Protein AF-0000000087713027 (afdb_homodimer)

Secondary structure (DSSP, 8-state):
--HHHHHHHHHHHHHHHHHHHHHHTT-HHHHHHHHHHHHHHHHHHHHHHTT-------HHHHHHHHHHHH----HHHHHHHHHHTTHHHHTT-HHHHTS-HHHH--HHHHHHHHHHHHHHHHHHHHH--/--HHHHHHHHHHHHHHHHHHHHHHTT-HHHHHHHHHHHHHHHHHHHHHHTT-------HHHHHHHIIIII----HHHHHHHHHHTTHHHHTT-HHHHTS-HHHH--HHHHHHHHHHHHHHHHHHHHH--

Radius of gyration: 18.29 Å; Cα contacts (8 Å, |Δi|>4): 430; chains: 2; bounding box: 34×55×43 Å

Structure (mmCIF, N/CA/C/O backbone):
data_AF-0000000087713027-model_v1
#
loop_
_entity.id
_entity.type
_entity.pdbx_description
1 polymer 'DNA-binding protein'
#
loop_
_atom_site.group_PDB
_atom_site.id
_atom_site.type_symbol
_atom_site.label_atom_id
_atom_site.label_alt_id
_atom_site.label_comp_id
_atom_site.label_asym_id
_atom_site.label_entity_id
_atom_site.label_seq_id
_atom_site.pdbx_PDB_ins_code
_atom_site.Cartn_x
_atom_site.Cartn_y
_atom_site.Cartn_z
_atom_site.occupancy
_atom_site.B_iso_or_equiv
_atom_site.auth_seq_id
_atom_site.auth_comp_id
_atom_site.auth_asym_id
_atom_site.auth_atom_id
_atom_site.pdbx_PDB_model_num
ATOM 1 N N . MET A 1 1 ? -1.035 -18.078 -21.359 1 84.44 1 MET A N 1
ATOM 2 C CA . MET A 1 1 ? -1.502 -17.156 -20.328 1 84.44 1 MET A CA 1
ATOM 3 C C . MET A 1 1 ? -2.287 -16 -20.953 1 84.44 1 MET A C 1
ATOM 5 O O . MET A 1 1 ? -1.905 -15.484 -22.016 1 84.44 1 MET A O 1
ATOM 9 N N . ARG A 1 2 ? -3.488 -15.797 -20.422 1 91.75 2 ARG A N 1
ATOM 10 C CA . ARG A 1 2 ? -4.242 -14.609 -20.828 1 91.75 2 ARG A CA 1
ATOM 11 C C . ARG A 1 2 ? -3.422 -13.344 -20.609 1 91.75 2 ARG A C 1
ATOM 13 O O . ARG A 1 2 ? -2.682 -13.227 -19.641 1 91.75 2 ARG A O 1
ATOM 20 N N . GLU A 1 3 ? -3.557 -12.406 -21.516 1 94 3 GLU A N 1
ATOM 21 C CA . GLU A 1 3 ? -2.791 -11.164 -21.453 1 94 3 GLU A CA 1
ATOM 22 C C . GLU A 1 3 ? -2.992 -10.453 -20.125 1 94 3 GLU A C 1
ATOM 24 O O . GLU A 1 3 ? -2.033 -9.969 -19.516 1 94 3 GLU A O 1
ATOM 29 N N . GLU A 1 4 ? -4.223 -10.391 -19.688 1 95.56 4 GLU A N 1
ATOM 30 C CA . GLU A 1 4 ? -4.527 -9.727 -18.422 1 95.56 4 GLU A CA 1
ATOM 31 C C . GLU A 1 4 ? -3.873 -10.445 -17.25 1 95.56 4 GLU A C 1
ATOM 33 O O . GLU A 1 4 ? -3.344 -9.805 -16.344 1 95.56 4 GLU A O 1
ATOM 38 N N . ALA A 1 5 ? -3.9 -11.742 -17.219 1 97.06 5 ALA A N 1
ATOM 39 C CA . ALA A 1 5 ? -3.246 -12.523 -16.172 1 97.06 5 ALA A CA 1
ATOM 40 C C . ALA A 1 5 ? -1.741 -12.266 -16.156 1 97.06 5 ALA A C 1
ATOM 42 O O . ALA A 1 5 ? -1.132 -12.18 -15.078 1 97.06 5 ALA A O 1
ATOM 43 N N . GLU A 1 6 ? -1.193 -12.172 -17.344 1 96.75 6 GLU A N 1
ATOM 44 C CA . GLU A 1 6 ? 0.237 -11.906 -17.469 1 96.75 6 GLU A CA 1
ATOM 45 C C . GLU A 1 6 ? 0.604 -10.562 -16.844 1 96.75 6 GLU A C 1
ATOM 47 O O . GLU A 1 6 ? 1.634 -10.438 -16.188 1 96.75 6 GLU A O 1
ATOM 52 N N . LYS A 1 7 ? -0.181 -9.547 -17.094 1 96.94 7 LYS A N 1
ATOM 53 C CA . LYS A 1 7 ? 0.063 -8.227 -16.531 1 96.94 7 LYS A CA 1
ATOM 54 C C . LYS A 1 7 ? 0.071 -8.281 -15 1 96.94 7 LYS A C 1
ATOM 56 O O . LYS A 1 7 ? 0.956 -7.715 -14.359 1 96.94 7 LYS A O 1
ATOM 61 N N . TRP A 1 8 ? -0.876 -8.984 -14.477 1 98.06 8 TRP A N 1
ATOM 62 C CA . TRP A 1 8 ? -0.971 -9.109 -13.023 1 98.06 8 TRP A CA 1
ATOM 63 C C . TRP A 1 8 ? 0.217 -9.883 -12.461 1 98.06 8 TRP A C 1
ATOM 65 O O . TRP A 1 8 ? 0.766 -9.516 -11.422 1 98.06 8 TRP A O 1
ATOM 75 N N . PHE A 1 9 ? 0.608 -10.93 -13.133 1 98.31 9 PHE A N 1
ATOM 76 C CA . PHE A 1 9 ? 1.72 -11.742 -12.656 1 98.31 9 PHE A CA 1
ATOM 77 C C . PHE A 1 9 ? 3.031 -10.969 -12.742 1 98.31 9 PHE A C 1
ATOM 79 O O . PHE A 1 9 ? 3.869 -11.055 -11.844 1 98.31 9 PHE A O 1
ATOM 86 N N . ARG A 1 10 ? 3.195 -10.25 -13.789 1 97.88 10 ARG A N 1
ATOM 87 C CA . ARG A 1 10 ? 4.379 -9.406 -13.93 1 97.88 10 ARG A CA 1
ATOM 88 C C . ARG A 1 10 ? 4.453 -8.375 -12.805 1 97.88 10 ARG A C 1
ATOM 90 O O . ARG A 1 10 ? 5.531 -8.125 -12.258 1 97.88 10 ARG A O 1
ATOM 97 N N . GLN A 1 11 ? 3.361 -7.777 -12.492 1 98.44 11 GLN A N 1
ATOM 98 C CA . GLN A 1 11 ? 3.334 -6.82 -11.391 1 98.44 11 GLN A CA 1
ATOM 99 C C . GLN A 1 11 ? 3.654 -7.504 -10.062 1 98.44 11 GLN A C 1
ATOM 101 O O . GLN A 1 11 ? 4.309 -6.918 -9.203 1 98.44 11 GLN A O 1
ATOM 106 N N . ALA A 1 12 ? 3.141 -8.742 -9.875 1 98.69 12 ALA A N 1
ATOM 107 C CA . ALA A 1 12 ? 3.459 -9.508 -8.672 1 98.69 12 ALA A CA 1
ATOM 108 C C . ALA A 1 12 ? 4.969 -9.672 -8.516 1 98.69 12 ALA A C 1
ATOM 110 O O . ALA A 1 12 ? 5.504 -9.508 -7.418 1 98.69 12 ALA A O 1
ATOM 111 N N . LEU A 1 13 ? 5.633 -9.945 -9.602 1 98.56 13 LEU A N 1
ATOM 112 C CA . LEU A 1 13 ? 7.078 -10.141 -9.578 1 98.56 13 LEU A CA 1
ATOM 113 C C . LEU A 1 13 ? 7.797 -8.836 -9.258 1 98.56 13 LEU A C 1
ATOM 115 O O . LEU A 1 13 ? 8.781 -8.828 -8.516 1 98.56 13 LEU A O 1
ATOM 119 N N . GLU A 1 14 ? 7.285 -7.781 -9.805 1 98.38 14 GLU A N 1
ATOM 120 C CA . GLU A 1 14 ? 7.867 -6.477 -9.5 1 98.38 14 GLU A CA 1
ATOM 121 C C . GLU A 1 14 ? 7.637 -6.098 -8.039 1 98.38 14 GLU A C 1
ATOM 123 O O . GLU A 1 14 ? 8.508 -5.504 -7.402 1 98.38 14 GLU A O 1
ATOM 128 N N . ASP A 1 15 ? 6.438 -6.402 -7.547 1 98.81 15 ASP A N 1
ATOM 129 C CA . ASP A 1 15 ? 6.16 -6.145 -6.137 1 98.81 15 ASP A CA 1
ATOM 130 C C . ASP A 1 15 ? 7.113 -6.93 -5.238 1 98.81 15 ASP A C 1
ATOM 132 O O . ASP A 1 15 ? 7.559 -6.426 -4.207 1 98.81 15 ASP A O 1
ATOM 136 N N . LEU A 1 16 ? 7.402 -8.141 -5.594 1 98.88 16 LEU A N 1
ATOM 137 C CA . LEU A 1 16 ? 8.344 -8.945 -4.832 1 98.88 16 LEU A CA 1
ATOM 138 C C . LEU A 1 16 ? 9.734 -8.32 -4.852 1 98.88 16 LEU A C 1
ATOM 140 O O . LEU A 1 16 ? 10.414 -8.273 -3.824 1 98.88 16 LEU A O 1
ATOM 144 N N . ALA A 1 17 ? 10.164 -7.867 -6 1 98.62 17 ALA A N 1
ATOM 145 C CA . ALA A 1 17 ? 11.453 -7.188 -6.113 1 98.62 17 ALA A CA 1
ATOM 146 C C . ALA A 1 17 ? 11.492 -5.938 -5.238 1 98.62 17 ALA A C 1
ATOM 148 O O . ALA A 1 17 ? 12.492 -5.664 -4.578 1 98.62 17 ALA A O 1
ATOM 149 N N . THR A 1 18 ? 10.422 -5.211 -5.266 1 98.62 18 THR A N 1
ATOM 150 C CA . THR A 1 18 ? 10.297 -4.02 -4.438 1 98.62 18 THR A CA 1
ATOM 151 C C . THR A 1 18 ? 10.391 -4.375 -2.955 1 98.62 18 THR A C 1
ATOM 153 O O . THR A 1 18 ? 11.055 -3.684 -2.184 1 98.62 18 THR A O 1
ATOM 156 N N . ALA A 1 19 ? 9.703 -5.441 -2.572 1 98.81 19 ALA A N 1
ATOM 157 C CA . ALA A 1 19 ? 9.766 -5.906 -1.188 1 98.81 19 ALA A CA 1
ATOM 158 C C . ALA A 1 19 ? 11.203 -6.191 -0.77 1 98.81 19 ALA A C 1
ATOM 160 O O . ALA A 1 19 ? 11.641 -5.777 0.308 1 98.81 19 ALA A O 1
ATOM 161 N N . LYS A 1 20 ? 11.914 -6.797 -1.587 1 98.56 20 LYS A N 1
ATOM 162 C CA . LYS A 1 20 ? 13.305 -7.137 -1.297 1 98.56 20 LYS A CA 1
ATOM 163 C C . LYS A 1 20 ? 14.164 -5.883 -1.183 1 98.56 20 LYS A C 1
ATOM 165 O O . LYS A 1 20 ? 14.953 -5.746 -0.247 1 98.56 20 LYS A O 1
ATOM 170 N N . ASP A 1 21 ? 13.984 -4.98 -2.076 1 98 21 ASP A N 1
ATOM 171 C CA . ASP A 1 21 ? 14.805 -3.773 -2.096 1 98 21 ASP A CA 1
ATOM 172 C C . ASP A 1 21 ? 14.484 -2.871 -0.907 1 98 21 ASP A C 1
ATOM 174 O O . ASP A 1 21 ? 15.359 -2.17 -0.399 1 98 21 ASP A O 1
ATOM 178 N N . THR A 1 22 ? 13.25 -2.873 -0.488 1 98.06 22 THR A N 1
ATOM 179 C CA . THR A 1 22 ? 12.867 -2.053 0.658 1 98.06 22 THR A CA 1
ATOM 180 C C . THR A 1 22 ? 13.508 -2.588 1.938 1 98.06 22 THR A C 1
ATOM 182 O O . THR A 1 22 ? 13.688 -1.845 2.906 1 98.06 22 THR A O 1
ATOM 185 N N . ILE A 1 23 ? 13.867 -3.855 2.01 1 98 23 ILE A N 1
ATOM 186 C CA . ILE A 1 23 ? 14.641 -4.387 3.127 1 98 23 ILE A CA 1
ATOM 187 C C . ILE A 1 23 ? 16.031 -3.754 3.139 1 98 23 ILE A C 1
ATOM 189 O O . ILE A 1 23 ? 16.531 -3.359 4.195 1 98 23 ILE A O 1
ATOM 193 N N . THR A 1 24 ? 16.594 -3.625 1.967 1 96.94 24 THR A N 1
ATOM 194 C CA . THR A 1 24 ? 17.938 -3.105 1.835 1 96.94 24 THR A CA 1
ATOM 195 C C . THR A 1 24 ? 18.016 -1.653 2.301 1 96.94 24 THR A C 1
ATOM 197 O O . THR A 1 24 ? 19.047 -1.215 2.824 1 96.94 24 THR A O 1
ATOM 200 N N . THR A 1 25 ? 16.906 -0.93 2.139 1 96.44 25 THR A N 1
ATOM 201 C CA . THR A 1 25 ? 16.891 0.475 2.531 1 96.44 25 THR A CA 1
ATOM 202 C C . THR A 1 25 ? 16.375 0.631 3.959 1 96.44 25 THR A C 1
ATOM 204 O O . THR A 1 25 ? 16.25 1.75 4.461 1 96.44 25 THR A O 1
ATOM 207 N N . GLY A 1 26 ? 16.016 -0.421 4.602 1 96.88 26 GLY A N 1
ATOM 208 C CA . GLY A 1 26 ? 15.695 -0.411 6.016 1 96.88 26 GLY A CA 1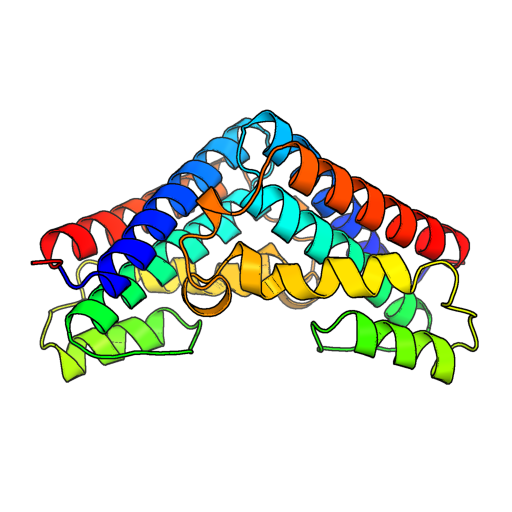
ATOM 209 C C . GLY A 1 26 ? 14.227 -0.151 6.289 1 96.88 26 GLY A C 1
ATOM 210 O O . GLY A 1 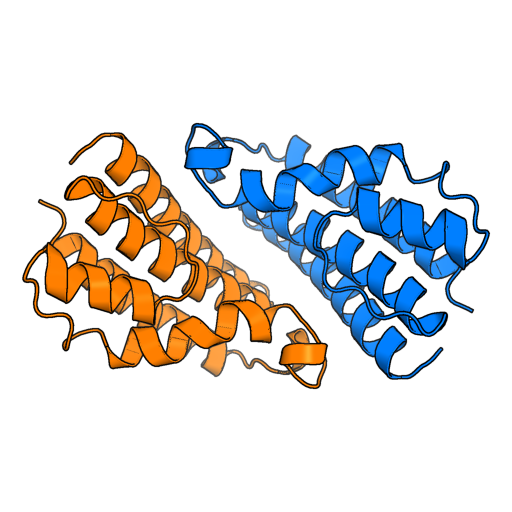26 ? 13.836 0.121 7.43 1 96.88 26 GLY A O 1
ATOM 211 N N . HIS A 1 27 ? 13.375 -0.16 5.254 1 98 27 HIS A N 1
ATOM 212 C CA . HIS A 1 27 ? 11.945 0.036 5.422 1 98 27 HIS A CA 1
ATOM 213 C C . HIS A 1 27 ? 11.211 -1.299 5.492 1 98 27 HIS A C 1
ATOM 215 O O . HIS A 1 27 ? 10.555 -1.703 4.527 1 98 27 HIS A O 1
ATOM 221 N N . TYR A 1 28 ? 11.195 -1.859 6.691 1 98.62 28 TYR A N 1
ATOM 222 C CA . TYR A 1 28 ? 10.75 -3.238 6.859 1 98.62 28 TYR A CA 1
ATOM 223 C C . TYR A 1 28 ? 9.227 -3.334 6.797 1 98.62 28 TYR A C 1
ATOM 225 O O . TYR A 1 28 ? 8.688 -4.32 6.297 1 98.62 28 TYR A O 1
ATOM 233 N N . TYR A 1 29 ? 8.531 -2.328 7.316 1 98.5 29 TYR A N 1
ATOM 234 C CA . TYR A 1 29 ? 7.078 -2.314 7.203 1 98.5 29 TYR A CA 1
ATOM 235 C C . TYR A 1 29 ? 6.645 -2.238 5.742 1 98.5 29 TYR A C 1
ATOM 237 O O . TYR A 1 29 ? 5.715 -2.934 5.328 1 98.5 29 TYR A O 1
ATOM 245 N N . ALA A 1 30 ? 7.359 -1.441 4.977 1 98.69 30 ALA A N 1
ATOM 246 C CA . ALA A 1 30 ? 7.059 -1.305 3.553 1 98.69 30 ALA A CA 1
ATOM 247 C C . ALA A 1 30 ? 7.316 -2.613 2.809 1 98.69 30 ALA A C 1
ATOM 249 O O . ALA A 1 30 ? 6.547 -2.994 1.926 1 98.69 30 ALA A O 1
ATOM 250 N N . SER A 1 31 ? 8.438 -3.268 3.178 1 98.75 31 SER A N 1
ATOM 251 C CA . SER A 1 31 ? 8.734 -4.574 2.594 1 98.75 31 SER A CA 1
ATOM 252 C C . SER A 1 31 ? 7.602 -5.562 2.848 1 98.75 31 SER A C 1
ATOM 254 O O . SER A 1 31 ? 7.219 -6.316 1.952 1 98.75 31 SER A O 1
ATOM 256 N N . SER A 1 32 ? 7.113 -5.531 4.016 1 98.75 32 SER A N 1
ATOM 257 C CA . SER A 1 32 ? 6.047 -6.445 4.414 1 98.75 32 SER A CA 1
ATOM 258 C C . SER A 1 32 ? 4.77 -6.18 3.627 1 98.75 32 SER A C 1
ATOM 260 O O . SER A 1 32 ? 4.078 -7.117 3.225 1 98.75 32 SER A O 1
ATOM 262 N N . PHE A 1 33 ? 4.438 -4.906 3.379 1 98.69 33 PHE A N 1
ATOM 263 C CA . PHE A 1 33 ? 3.305 -4.52 2.547 1 98.69 33 PHE A CA 1
ATOM 264 C C . PHE A 1 33 ? 3.467 -5.055 1.129 1 98.69 33 PHE A C 1
ATOM 266 O O . PHE A 1 33 ? 2.553 -5.676 0.585 1 98.69 33 PHE A O 1
ATOM 273 N N . TRP A 1 34 ? 4.629 -4.867 0.59 1 98.88 34 TRP A N 1
ATOM 274 C CA . TRP A 1 34 ? 4.844 -5.254 -0.8 1 98.88 34 TRP A CA 1
ATOM 275 C C . TRP A 1 34 ? 4.891 -6.773 -0.941 1 98.88 34 TRP A C 1
ATOM 277 O O . TRP A 1 34 ? 4.492 -7.32 -1.972 1 98.88 34 TRP A O 1
ATOM 287 N N . ALA A 1 35 ? 5.391 -7.473 0.108 1 98.88 35 ALA A N 1
ATOM 288 C CA . ALA A 1 35 ? 5.316 -8.93 0.101 1 98.88 35 ALA A CA 1
ATOM 289 C C . ALA A 1 35 ? 3.871 -9.406 0.013 1 98.88 35 ALA A C 1
ATOM 291 O O . ALA A 1 35 ? 3.557 -10.32 -0.754 1 98.88 35 ALA A O 1
ATOM 292 N N . GLU A 1 36 ? 3.051 -8.805 0.848 1 98.88 36 GLU A N 1
ATOM 293 C CA . GLU A 1 36 ? 1.625 -9.109 0.789 1 98.88 36 GLU A CA 1
ATOM 294 C C . GLU A 1 36 ? 1.051 -8.805 -0.592 1 98.88 36 GLU A C 1
ATOM 296 O O . GLU A 1 36 ? 0.33 -9.625 -1.166 1 98.88 36 GLU A O 1
ATOM 301 N N . GLN A 1 37 ? 1.346 -7.652 -1.201 1 98.75 37 GLN A N 1
ATOM 302 C CA . GLN A 1 37 ? 0.867 -7.242 -2.516 1 98.75 37 GLN A CA 1
ATOM 303 C C . GLN A 1 37 ? 1.321 -8.219 -3.598 1 98.75 37 GLN A C 1
ATOM 305 O O . GLN A 1 37 ? 0.562 -8.531 -4.52 1 98.75 37 GLN A O 1
ATOM 310 N N . ALA A 1 38 ? 2.604 -8.664 -3.479 1 98.88 38 ALA A N 1
ATOM 311 C CA . ALA A 1 38 ? 3.133 -9.633 -4.438 1 98.88 38 ALA A CA 1
ATOM 312 C C . ALA A 1 38 ? 2.299 -10.906 -4.449 1 98.88 38 ALA A C 1
ATOM 314 O O . ALA A 1 38 ? 1.902 -11.391 -5.512 1 98.88 38 ALA A O 1
ATOM 315 N N . ALA A 1 39 ? 2.014 -11.406 -3.266 1 98.88 39 ALA A N 1
ATOM 316 C CA . ALA A 1 39 ? 1.216 -12.625 -3.145 1 98.88 39 ALA A CA 1
ATOM 317 C C . ALA A 1 39 ? -0.2 -12.406 -3.67 1 98.88 39 ALA A C 1
ATOM 319 O O . ALA A 1 39 ? -0.737 -13.25 -4.395 1 98.88 39 ALA A O 1
ATOM 320 N N . GLU A 1 40 ? -0.814 -11.344 -3.301 1 98.75 40 GLU A N 1
ATOM 321 C CA . GLU A 1 40 ? -2.166 -11.023 -3.75 1 98.75 40 GLU A CA 1
ATOM 322 C C . GLU A 1 40 ? -2.256 -11.008 -5.273 1 98.75 40 GLU A C 1
ATOM 324 O O . GLU A 1 40 ? -3.133 -11.656 -5.852 1 98.75 40 GLU A O 1
ATOM 329 N N . LYS A 1 41 ? -1.339 -10.273 -5.887 1 98.69 41 LYS A N 1
ATOM 330 C CA . LYS A 1 41 ? -1.406 -10.109 -7.336 1 98.69 41 LYS A CA 1
ATOM 331 C C . LYS A 1 41 ? -1.11 -11.43 -8.047 1 98.69 41 LYS A C 1
ATOM 333 O O . LYS A 1 41 ? -1.668 -11.703 -9.117 1 98.69 41 LYS A O 1
ATOM 338 N N . ALA A 1 42 ? -0.183 -12.234 -7.48 1 98.69 42 ALA A N 1
ATOM 339 C CA . ALA A 1 42 ? 0.05 -13.555 -8.047 1 98.69 42 ALA A CA 1
ATOM 340 C C . ALA A 1 42 ? -1.22 -14.406 -8.008 1 98.69 42 ALA A C 1
ATOM 342 O O . ALA A 1 42 ? -1.602 -15.016 -9.008 1 98.69 42 ALA A O 1
ATOM 343 N N . LEU A 1 43 ? -1.896 -14.438 -6.887 1 98.69 43 LEU A N 1
ATOM 344 C CA . LEU A 1 43 ? -3.123 -15.211 -6.742 1 98.69 43 LEU A CA 1
ATOM 345 C C . LEU A 1 43 ? -4.203 -14.703 -7.691 1 98.69 43 LEU A C 1
ATOM 347 O O . LEU A 1 43 ? -4.91 -15.5 -8.312 1 98.69 43 LEU A O 1
ATOM 351 N N . LYS A 1 44 ? -4.316 -13.406 -7.82 1 98.5 44 LYS A N 1
ATOM 352 C CA . LYS A 1 44 ? -5.309 -12.828 -8.719 1 98.5 44 LYS A CA 1
ATOM 353 C C . LYS A 1 44 ? -4.98 -13.148 -10.18 1 98.5 44 LYS A C 1
ATOM 355 O O . LYS A 1 44 ? -5.883 -13.336 -10.992 1 98.5 44 LYS A O 1
ATOM 360 N N . ALA A 1 45 ? -3.672 -13.148 -10.484 1 98.19 45 ALA A N 1
ATOM 361 C CA . ALA A 1 45 ? -3.27 -13.555 -11.828 1 98.19 45 ALA A CA 1
ATOM 362 C C . ALA A 1 45 ? -3.779 -14.953 -12.156 1 98.19 45 ALA A C 1
ATOM 364 O O . ALA A 1 45 ? -4.27 -15.195 -13.266 1 98.19 45 ALA A O 1
ATOM 365 N N . LEU A 1 46 ? -3.668 -15.836 -11.25 1 98.25 46 LEU A N 1
ATOM 366 C CA . LEU A 1 46 ? -4.133 -17.203 -11.438 1 98.25 46 LEU A CA 1
ATOM 367 C C . LEU A 1 46 ? -5.641 -17.25 -11.648 1 98.25 46 LEU A C 1
ATOM 369 O O . LEU A 1 46 ? -6.129 -17.953 -12.531 1 98.25 46 LEU A O 1
ATOM 373 N N . LEU A 1 47 ? -6.383 -16.547 -10.828 1 98 47 LEU A N 1
ATOM 374 C CA . LEU A 1 47 ? -7.832 -16.469 -10.969 1 98 47 LEU A CA 1
ATOM 375 C C . LEU A 1 47 ? -8.219 -15.906 -12.328 1 98 47 LEU A C 1
ATOM 377 O O . LEU A 1 47 ? -9.125 -16.438 -12.992 1 98 47 LEU A O 1
ATOM 381 N N . ILE A 1 48 ? -7.582 -14.867 -12.742 1 97.25 48 ILE A N 1
ATOM 382 C CA . ILE A 1 48 ? -7.852 -14.227 -14.023 1 97.25 48 ILE A CA 1
ATOM 383 C C . ILE A 1 48 ? -7.574 -15.211 -15.156 1 97.25 48 ILE A C 1
ATOM 385 O O . ILE A 1 48 ? -8.32 -15.266 -16.141 1 97.25 48 ILE A O 1
ATOM 389 N N . GLU A 1 49 ? -6.473 -15.945 -15.008 1 96.56 49 GLU A N 1
ATOM 390 C CA . GLU A 1 49 ? -6.168 -16.984 -15.984 1 96.56 49 GLU A CA 1
ATOM 391 C C . GLU A 1 49 ? -7.336 -17.953 -16.141 1 96.56 49 GLU A C 1
ATOM 393 O O . GLU A 1 49 ? -7.605 -18.438 -17.25 1 96.56 49 GLU A O 1
ATOM 398 N N . GLY A 1 50 ? -7.996 -18.25 -15.078 1 94.69 50 GLY A N 1
ATOM 399 C CA . GLY A 1 50 ? -9.156 -19.125 -15.094 1 94.69 50 GLY A CA 1
ATOM 400 C C . GLY A 1 50 ? -10.438 -18.406 -15.469 1 94.69 50 GLY A C 1
ATOM 401 O O . GLY A 1 50 ? -11.516 -19.016 -15.469 1 94.69 50 GLY A O 1
ATOM 402 N N . GLY A 1 51 ? -10.336 -17.141 -15.719 1 94.69 51 GLY A N 1
ATOM 403 C CA . GLY A 1 51 ? -11.477 -16.359 -16.188 1 94.69 51 GLY A CA 1
ATOM 404 C C . GLY A 1 51 ? -12.234 -15.688 -15.055 1 94.69 51 GLY A C 1
ATOM 405 O O . GLY A 1 51 ? -13.383 -15.266 -15.234 1 94.69 51 GLY A O 1
ATOM 406 N N . LYS A 1 52 ? -11.602 -15.586 -13.914 1 95.31 52 LYS A N 1
ATOM 407 C CA . LYS A 1 52 ? -12.266 -15.016 -12.742 1 95.31 52 LYS A CA 1
ATOM 408 C C . LYS A 1 52 ? -11.578 -13.734 -12.289 1 95.31 52 LYS A C 1
ATOM 410 O O . LYS A 1 52 ? -10.352 -13.695 -12.141 1 95.31 52 LYS A O 1
ATOM 415 N N . ILE A 1 53 ? -12.383 -12.703 -12.109 1 94.81 53 ILE A N 1
ATOM 416 C CA . ILE A 1 53 ? -11.883 -11.43 -11.594 1 94.81 53 ILE A CA 1
ATOM 417 C C . ILE A 1 53 ? -12.43 -11.195 -10.188 1 94.81 53 ILE A C 1
ATOM 419 O O . ILE A 1 53 ? -13.648 -11.172 -9.984 1 94.81 53 ILE A O 1
ATOM 423 N N . GLU A 1 54 ? -11.531 -11.055 -9.234 1 94 54 GLU A N 1
ATOM 424 C CA . GLU A 1 54 ? -11.914 -10.828 -7.844 1 94 54 GLU A CA 1
ATOM 425 C C . GLU A 1 54 ? -11.406 -9.477 -7.344 1 94 54 GLU A C 1
ATOM 427 O O . GLU A 1 54 ? -10.305 -9.055 -7.707 1 94 54 GLU A O 1
ATOM 432 N N . ARG A 1 55 ? -12.164 -8.828 -6.508 1 90.5 55 ARG A N 1
ATOM 433 C CA . ARG A 1 55 ? -11.828 -7.488 -6.043 1 90.5 55 ARG A CA 1
ATOM 434 C C . ARG A 1 55 ? -11.383 -7.512 -4.586 1 90.5 55 ARG A C 1
ATOM 436 O O . ARG A 1 55 ? -10.797 -6.543 -4.094 1 90.5 55 ARG A O 1
ATOM 443 N N . THR A 1 56 ? -11.555 -8.625 -3.932 1 92.81 56 THR A N 1
ATOM 444 C CA . THR A 1 56 ? -11.195 -8.688 -2.52 1 92.81 56 THR A CA 1
ATOM 445 C C . THR A 1 56 ? -9.68 -8.617 -2.346 1 92.81 56 THR A C 1
ATOM 447 O O . THR A 1 56 ? -8.93 -9.086 -3.203 1 92.81 56 THR A O 1
ATOM 450 N N . HIS A 1 57 ? -9.266 -8.062 -1.216 1 93.25 57 HIS A N 1
ATOM 451 C CA . HIS A 1 57 ? -7.848 -8.016 -0.864 1 93.25 57 HIS A CA 1
ATOM 452 C C . HIS A 1 57 ? -7.5 -9.094 0.16 1 93.25 57 HIS A C 1
ATOM 454 O O . HIS A 1 57 ? -6.336 -9.258 0.524 1 93.25 57 HIS A O 1
ATOM 460 N N . ASP A 1 58 ? -8.477 -9.789 0.618 1 96.38 58 ASP A N 1
ATOM 461 C CA . ASP A 1 58 ? -8.25 -10.875 1.566 1 96.38 58 ASP A CA 1
ATOM 462 C C . ASP A 1 58 ? -7.664 -12.102 0.869 1 96.38 58 ASP A C 1
ATOM 464 O O . ASP A 1 58 ? -8.359 -12.781 0.108 1 96.38 58 ASP A O 1
ATOM 468 N N . LEU A 1 59 ? -6.449 -12.445 1.257 1 98.56 59 LEU A N 1
ATOM 469 C CA . LEU A 1 59 ? -5.742 -13.508 0.555 1 98.56 59 LEU A CA 1
ATOM 470 C C . LEU A 1 59 ? -6.391 -14.859 0.831 1 98.56 59 LEU A C 1
ATOM 472 O O . LEU A 1 59 ? -6.402 -15.734 -0.037 1 98.56 59 LEU A O 1
ATOM 476 N N . ASN A 1 60 ? -6.902 -15.07 2.029 1 98.12 60 ASN A N 1
ATOM 477 C CA . ASN A 1 60 ? -7.574 -16.328 2.34 1 98.12 60 ASN A CA 1
ATOM 478 C C . ASN A 1 60 ? -8.836 -16.516 1.502 1 98.12 60 ASN A C 1
ATOM 480 O O . ASN A 1 60 ? -9.141 -17.625 1.062 1 98.12 60 ASN A O 1
ATOM 484 N N . ALA A 1 61 ? -9.547 -15.453 1.309 1 97.88 61 ALA A N 1
ATOM 485 C CA . ALA A 1 61 ? -10.719 -15.508 0.443 1 97.88 61 ALA A CA 1
ATOM 486 C C . ALA A 1 61 ? -10.328 -15.891 -0.983 1 97.88 61 ALA A C 1
ATOM 488 O O . ALA A 1 61 ? -11.016 -16.703 -1.623 1 97.88 61 ALA A O 1
ATOM 489 N N . LEU A 1 62 ? -9.25 -15.32 -1.47 1 98.31 62 LEU A N 1
ATOM 490 C CA . LEU A 1 62 ? -8.766 -15.656 -2.803 1 98.31 62 LEU A CA 1
ATOM 491 C C . LEU A 1 62 ? -8.43 -17.141 -2.896 1 98.31 62 LEU A C 1
ATOM 493 O O . LEU A 1 62 ? -8.75 -17.797 -3.893 1 98.31 62 LEU A O 1
ATOM 497 N N . LEU A 1 63 ? -7.809 -17.656 -1.865 1 97.81 63 LEU A N 1
ATOM 498 C CA . LEU A 1 63 ? -7.43 -19.078 -1.84 1 97.81 63 LEU A CA 1
ATOM 499 C C . LEU A 1 63 ? -8.664 -19.969 -1.904 1 97.81 63 LEU A C 1
ATOM 501 O O . LEU A 1 63 ? -8.656 -20.984 -2.605 1 97.81 63 LEU A O 1
ATOM 505 N N . GLU A 1 64 ? -9.633 -19.625 -1.155 1 97.75 64 GLU A N 1
ATOM 506 C CA . GLU A 1 64 ? -10.852 -20.422 -1.137 1 97.75 64 GLU A CA 1
ATOM 507 C C . GLU A 1 64 ? -11.523 -20.438 -2.508 1 97.75 64 GLU A C 1
ATOM 509 O O . GLU A 1 64 ? -12.039 -21.469 -2.941 1 97.75 64 GLU A O 1
ATOM 514 N N . ILE A 1 65 ? -11.516 -19.344 -3.162 1 97.81 65 ILE A N 1
ATOM 515 C CA . ILE A 1 65 ? -12.086 -19.266 -4.5 1 97.81 65 ILE A CA 1
ATOM 516 C C . ILE A 1 65 ? -11.289 -20.156 -5.453 1 97.81 65 ILE A C 1
ATOM 518 O O . ILE A 1 65 ? -11.875 -20.875 -6.27 1 97.81 65 ILE A O 1
ATOM 522 N N . ILE A 1 66 ? -9.961 -20.109 -5.348 1 97.94 66 ILE A N 1
ATOM 523 C CA . ILE A 1 66 ? -9.094 -20.922 -6.195 1 97.94 66 ILE A CA 1
ATOM 524 C C . ILE A 1 66 ? -9.383 -22.406 -5.961 1 97.94 66 ILE A C 1
ATOM 526 O O . ILE A 1 66 ? -9.531 -23.172 -6.91 1 97.94 66 ILE A O 1
ATOM 530 N N . LYS A 1 67 ? -9.469 -22.766 -4.73 1 97.5 67 LYS A N 1
ATOM 531 C CA . LYS A 1 67 ? -9.758 -24.156 -4.355 1 97.5 67 LYS A CA 1
ATOM 532 C C . LYS A 1 67 ? -11.102 -24.609 -4.91 1 97.5 67 LYS A C 1
ATOM 534 O O . LYS A 1 67 ? -11.203 -25.656 -5.539 1 97.5 67 LYS A O 1
ATOM 539 N N . GLU A 1 68 ? -12.086 -23.828 -4.719 1 96.94 68 GLU A N 1
ATOM 540 C CA . GLU A 1 68 ? -13.453 -24.219 -5.043 1 96.94 68 GLU A CA 1
ATOM 541 C C . GLU A 1 68 ? -13.711 -24.141 -6.547 1 96.94 68 GLU A C 1
ATOM 543 O O . GLU A 1 68 ? -14.383 -25 -7.109 1 96.94 68 GLU A O 1
ATOM 548 N N . GLU A 1 69 ? -13.18 -23.156 -7.164 1 95.12 69 GLU A N 1
ATOM 549 C CA . GLU A 1 69 ? -13.562 -22.891 -8.547 1 95.12 69 GLU A CA 1
ATOM 550 C C . GLU A 1 69 ? -12.555 -23.484 -9.531 1 95.12 69 GLU A C 1
ATOM 552 O O . GLU A 1 69 ? -12.906 -23.797 -10.672 1 95.12 69 GLU A O 1
ATOM 557 N N . MET A 1 70 ? -11.367 -23.609 -9.109 1 95 70 MET A N 1
ATOM 558 C CA . MET A 1 70 ? -10.352 -24.125 -10.031 1 95 70 MET A CA 1
ATOM 559 C C . MET A 1 70 ? -9.953 -25.547 -9.672 1 95 70 MET A C 1
ATOM 561 O O . MET A 1 70 ? -9.234 -26.203 -10.422 1 95 70 MET A O 1
ATOM 565 N N . GLY A 1 71 ? -10.398 -25.969 -8.484 1 95.94 71 GLY A N 1
ATOM 566 C CA . GLY A 1 71 ? -10.156 -27.344 -8.086 1 95.94 71 GLY A CA 1
ATOM 567 C C . GLY A 1 71 ? -8.703 -27.609 -7.715 1 95.94 71 GLY A C 1
ATOM 568 O O . GLY A 1 71 ? -8.25 -28.75 -7.766 1 95.94 71 GLY A O 1
ATOM 569 N N . LEU A 1 72 ? -7.953 -26.578 -7.465 1 96.38 72 LEU A N 1
ATOM 570 C CA . LEU A 1 72 ? -6.551 -26.734 -7.098 1 96.38 72 LEU A CA 1
ATOM 571 C C . LEU A 1 72 ? -6.402 -26.953 -5.598 1 96.38 72 LEU A C 1
ATOM 573 O O . LEU A 1 72 ? -7.145 -26.375 -4.805 1 96.38 72 LEU A O 1
ATOM 577 N N . SER A 1 73 ? -5.484 -27.797 -5.23 1 96.81 73 SER A N 1
ATOM 578 C CA . SER A 1 73 ? -5.133 -27.906 -3.818 1 96.81 73 SER A CA 1
ATOM 579 C C . SER A 1 73 ? -4.293 -26.703 -3.363 1 96.81 73 SER A C 1
ATOM 581 O O . SER A 1 73 ? -3.215 -26.469 -3.906 1 96.81 73 SER A O 1
ATOM 583 N N . VAL A 1 74 ? -4.785 -26.016 -2.393 1 97.88 74 VAL A N 1
ATOM 584 C CA . VAL A 1 74 ? -4.125 -24.797 -1.963 1 97.88 74 VAL A CA 1
ATOM 585 C C . VAL A 1 74 ? -3.412 -25.031 -0.633 1 97.88 74 VAL A C 1
ATOM 587 O O . VAL A 1 74 ? -2.867 -24.094 -0.042 1 97.88 74 VAL A O 1
ATOM 590 N N . GLU A 1 75 ? -3.379 -26.172 -0.088 1 97.5 75 GLU A N 1
ATOM 591 C CA . GLU A 1 75 ? -2.844 -26.484 1.234 1 97.5 75 GLU A CA 1
ATOM 592 C C . GLU A 1 75 ? -1.351 -26.188 1.311 1 97.5 75 GLU A C 1
ATOM 594 O O . GLU A 1 75 ? -0.846 -25.781 2.363 1 97.5 75 GLU A O 1
ATOM 599 N N . GLU A 1 76 ? -0.64 -26.312 0.198 1 97.19 76 GLU A N 1
ATOM 600 C CA . GLU A 1 76 ? 0.802 -26.094 0.121 1 97.19 76 GLU A CA 1
ATOM 601 C C . GLU A 1 76 ? 1.17 -24.672 0.512 1 97.19 76 GLU A C 1
ATOM 603 O O . GLU A 1 76 ? 2.264 -24.422 1.022 1 97.19 76 GLU A O 1
ATOM 608 N N . ILE A 1 77 ? 0.195 -23.703 0.271 1 98.38 77 ILE A N 1
ATOM 609 C CA . ILE A 1 77 ? 0.553 -22.312 0.483 1 98.38 77 ILE A CA 1
ATOM 610 C C . ILE A 1 77 ? -0.401 -21.688 1.496 1 98.38 77 ILE A C 1
ATOM 612 O O . ILE A 1 77 ? -0.368 -20.469 1.721 1 98.38 77 ILE A O 1
ATOM 616 N N . ARG A 1 78 ? -1.194 -22.453 2.154 1 98.38 78 ARG A N 1
ATOM 617 C CA . ARG A 1 78 ? -2.215 -21.953 3.072 1 98.38 78 ARG A CA 1
ATOM 618 C C . ARG A 1 78 ? -1.582 -21.203 4.242 1 98.38 78 ARG A C 1
ATOM 620 O O . ARG A 1 78 ? -2.039 -20.125 4.617 1 98.38 78 ARG A O 1
ATOM 627 N N . ILE A 1 79 ? -0.567 -21.766 4.805 1 98.25 79 ILE A N 1
ATOM 628 C CA . ILE A 1 79 ? 0.089 -21.156 5.961 1 98.25 79 ILE A CA 1
ATOM 629 C C . ILE A 1 79 ? 0.711 -19.828 5.559 1 98.25 79 ILE A C 1
ATOM 631 O O . ILE A 1 79 ? 0.616 -18.844 6.297 1 98.25 79 ILE A O 1
ATOM 635 N N . GLU A 1 80 ? 1.417 -19.734 4.418 1 98.69 80 GLU A N 1
ATOM 636 C CA . GLU A 1 80 ? 2.027 -18.516 3.926 1 98.69 80 GLU A CA 1
ATOM 637 C C . GLU A 1 80 ? 0.981 -17.422 3.717 1 98.69 80 GLU A C 1
ATOM 639 O O . GLU A 1 80 ? 1.178 -16.281 4.133 1 98.69 80 GLU A O 1
ATOM 644 N N . VAL A 1 81 ? -0.135 -17.812 3.146 1 98.69 81 VAL A N 1
ATOM 645 C CA . VAL A 1 81 ? -1.201 -16.875 2.818 1 98.69 81 VAL A CA 1
ATOM 646 C C . VAL A 1 81 ? -1.822 -16.328 4.102 1 98.69 81 VAL A C 1
ATOM 648 O O . VAL A 1 81 ? -2.072 -15.125 4.219 1 98.69 81 VAL A O 1
ATOM 651 N N . ASN A 1 82 ? -2.057 -17.219 5.059 1 97.94 82 ASN A N 1
ATOM 652 C CA . ASN A 1 82 ? -2.617 -16.844 6.352 1 97.94 82 ASN A CA 1
ATOM 653 C C . ASN A 1 82 ? -1.737 -15.812 7.059 1 97.94 82 ASN A C 1
ATOM 655 O O . ASN A 1 82 ? -2.244 -14.891 7.703 1 97.94 82 ASN A O 1
ATOM 659 N N . LYS A 1 83 ? -0.496 -15.961 6.977 1 97.88 83 LYS A N 1
ATOM 660 C CA . LYS A 1 83 ? 0.448 -15.055 7.621 1 97.88 83 LYS A CA 1
ATOM 661 C C . LYS A 1 83 ? 0.553 -13.734 6.859 1 97.88 83 LYS A C 1
ATOM 663 O O . LYS A 1 83 ? 0.607 -12.664 7.469 1 97.88 83 LYS A O 1
ATOM 668 N N . LEU A 1 84 ? 0.562 -13.789 5.566 1 98.62 84 LEU A N 1
ATOM 669 C CA . LEU A 1 84 ? 0.786 -12.617 4.723 1 98.62 84 LEU A CA 1
ATOM 670 C C . LEU A 1 84 ? -0.415 -11.68 4.77 1 98.62 84 LEU A C 1
ATOM 672 O O . LEU A 1 84 ? -0.253 -10.453 4.762 1 98.62 84 LEU A O 1
ATOM 676 N N . THR A 1 85 ? -1.651 -12.195 4.844 1 98 85 THR A N 1
ATOM 677 C CA . THR A 1 85 ? -2.871 -11.43 4.621 1 98 85 THR A CA 1
ATOM 678 C C . THR A 1 85 ? -3.008 -10.32 5.66 1 98 85 THR A C 1
ATOM 680 O O . THR A 1 85 ? -3.568 -9.258 5.371 1 98 85 THR A O 1
ATOM 683 N N . LEU A 1 86 ? -2.455 -10.438 6.805 1 96 86 LEU A N 1
ATOM 684 C CA . LEU A 1 86 ? -2.604 -9.5 7.91 1 96 86 LEU A CA 1
ATOM 685 C C . LEU A 1 86 ? -1.812 -8.219 7.645 1 96 86 LEU A C 1
ATOM 687 O O . LEU A 1 86 ? -2.123 -7.168 8.203 1 96 86 LEU A O 1
ATOM 691 N N . HIS A 1 87 ? -0.846 -8.312 6.844 1 96.88 87 HIS A N 1
ATOM 692 C CA . HIS A 1 87 ? 0.135 -7.234 6.738 1 96.88 87 HIS A CA 1
ATOM 693 C C . HIS A 1 87 ? -0.299 -6.195 5.711 1 96.88 87 HIS A C 1
ATOM 695 O O . HIS A 1 87 ? 0.36 -5.164 5.547 1 96.88 87 HIS A O 1
ATOM 701 N N . TYR A 1 88 ? -1.441 -6.488 5.07 1 95.5 88 TYR A N 1
ATOM 702 C CA . TYR A 1 88 ? -2.035 -5.445 4.238 1 95.5 88 TYR A CA 1
ATOM 703 C C . TYR A 1 88 ? -2.402 -4.223 5.07 1 95.5 88 TYR A C 1
ATOM 705 O O . TYR A 1 88 ? -2.125 -3.09 4.672 1 95.5 88 TYR A O 1
ATOM 713 N N . THR A 1 89 ? -2.949 -4.434 6.191 1 95.31 89 THR A N 1
ATOM 714 C CA . THR A 1 89 ? -3.447 -3.342 7.023 1 95.31 89 THR A CA 1
ATOM 715 C C . THR A 1 89 ? -2.445 -3.002 8.125 1 95.31 89 THR A C 1
ATOM 717 O O . THR A 1 89 ? -2.139 -1.829 8.352 1 95.31 89 THR A O 1
ATOM 720 N N . ILE A 1 90 ? -1.868 -4.008 8.734 1 96.31 90 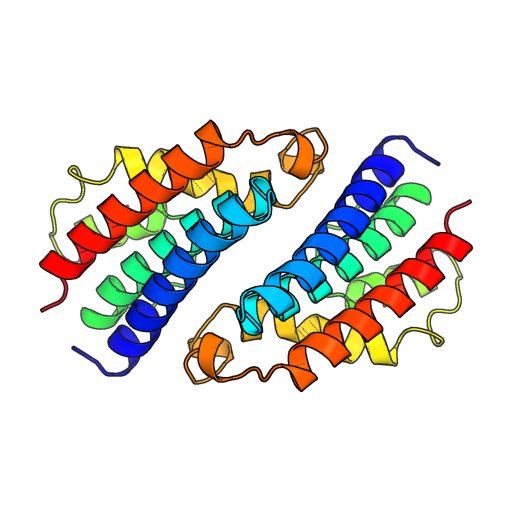ILE A N 1
ATOM 721 C CA . ILE A 1 90 ? -1.009 -3.83 9.898 1 96.31 90 ILE A CA 1
ATOM 722 C C . ILE A 1 90 ? 0.244 -3.053 9.508 1 96.31 90 ILE A C 1
ATOM 724 O O . ILE A 1 90 ? 0.757 -2.248 10.289 1 96.31 90 ILE A O 1
ATOM 728 N N . SER A 1 91 ? 0.723 -3.201 8.336 1 97.44 91 SER A N 1
ATOM 729 C CA . SER A 1 91 ? 1.953 -2.562 7.879 1 97.44 91 SER A CA 1
ATOM 730 C C . SER A 1 91 ? 1.722 -1.095 7.535 1 97.44 91 SER A C 1
ATOM 732 O O . SER A 1 91 ? 2.676 -0.336 7.355 1 97.44 91 SER A O 1
ATOM 734 N N . ARG A 1 92 ? 0.473 -0.65 7.52 1 96.94 92 ARG A N 1
ATOM 735 C CA . ARG A 1 92 ? 0.222 0.692 7.004 1 96.94 92 ARG A CA 1
ATOM 736 C C . ARG A 1 92 ? -0.45 1.566 8.055 1 96.94 92 ARG A C 1
ATOM 738 O O . ARG A 1 92 ? -0.146 2.756 8.172 1 96.94 92 ARG A O 1
ATOM 745 N N . TYR A 1 93 ? -1.329 0.933 8.836 1 95.88 93 TYR A N 1
ATOM 746 C CA . TYR A 1 93 ? -2.205 1.79 9.625 1 95.88 93 TYR A CA 1
ATOM 747 C C . TYR A 1 93 ? -1.894 1.664 11.117 1 95.88 93 TYR A C 1
ATOM 749 O O . TYR A 1 93 ? -1.993 0.575 11.688 1 95.88 93 TYR A O 1
ATOM 757 N N . PRO A 1 94 ? -1.652 2.777 11.758 1 95.69 94 PRO A N 1
ATOM 758 C CA . PRO A 1 94 ? -1.342 2.775 13.188 1 95.69 94 PRO A CA 1
ATOM 759 C C . PRO A 1 94 ? -2.461 2.172 14.039 1 95.69 94 PRO A C 1
ATOM 761 O O . PRO A 1 94 ? -2.191 1.502 15.039 1 95.69 94 PRO A O 1
ATOM 764 N N . ASP A 1 95 ? -3.68 2.398 13.656 1 93.25 95 ASP A N 1
ATOM 765 C CA . ASP A 1 95 ? -4.801 1.864 14.43 1 93.25 95 ASP A CA 1
ATOM 766 C C . ASP A 1 95 ? -4.875 0.344 14.305 1 93.25 95 ASP A C 1
ATOM 768 O O . ASP A 1 95 ? -5.203 -0.345 15.273 1 93.25 95 ASP A O 1
ATOM 772 N N . ALA A 1 96 ? -4.566 -0.192 13.188 1 92.31 96 ALA A N 1
ATOM 773 C CA . ALA A 1 96 ? -4.531 -1.638 12.984 1 92.31 96 ALA A CA 1
ATOM 774 C C . ALA A 1 96 ? -3.328 -2.26 13.695 1 92.31 96 ALA A C 1
ATOM 776 O O . ALA A 1 96 ? -3.426 -3.357 14.242 1 92.31 96 ALA A O 1
ATOM 777 N N . ALA A 1 97 ? -2.209 -1.536 13.68 1 92.31 97 ALA A N 1
ATOM 778 C CA . ALA A 1 97 ? -0.962 -2.016 14.273 1 92.31 97 ALA A CA 1
ATOM 779 C C . ALA A 1 97 ? -0.96 -1.822 15.781 1 92.31 97 ALA A C 1
ATOM 781 O O . ALA A 1 97 ? -0.124 -2.395 16.484 1 92.31 97 ALA A O 1
ATOM 782 N N . ASN A 1 98 ? -1.908 -0.955 16.328 1 91.69 98 ASN A N 1
ATOM 783 C CA . ASN A 1 98 ? -1.919 -0.518 17.719 1 91.69 98 ASN A CA 1
ATOM 784 C C . ASN A 1 98 ? -0.575 0.077 18.125 1 91.69 98 ASN A C 1
ATOM 786 O O . ASN A 1 98 ? -0.134 -0.102 19.266 1 91.69 98 ASN A O 1
ATOM 790 N N . THR A 1 99 ? 0.208 0.56 17.25 1 93.56 99 THR A N 1
ATOM 791 C CA . THR A 1 99 ? 1.495 1.241 17.328 1 93.56 99 THR A CA 1
ATOM 792 C C . THR A 1 99 ? 1.841 1.904 16 1 93.56 99 THR A C 1
ATOM 794 O O . THR A 1 99 ? 0.971 2.084 15.141 1 93.56 99 THR A O 1
ATOM 797 N N . VAL A 1 100 ? 3.027 2.438 15.859 1 95.69 100 VAL A N 1
ATOM 798 C CA . VAL A 1 100 ? 3.502 2.959 14.586 1 95.69 100 VAL A CA 1
ATOM 799 C C . VAL A 1 100 ? 4.027 1.815 13.727 1 95.69 100 VAL A C 1
ATOM 801 O O . VAL A 1 100 ? 4.977 1.126 14.109 1 95.69 100 VAL A O 1
ATOM 804 N N . PRO A 1 101 ? 3.482 1.571 12.578 1 95.12 101 PRO A N 1
ATOM 805 C CA . PRO A 1 101 ? 3.854 0.422 11.75 1 95.12 101 PRO A CA 1
ATOM 806 C C . PRO A 1 101 ? 5.359 0.326 11.516 1 95.12 101 PRO A C 1
ATOM 808 O O . PRO A 1 101 ? 5.926 -0.768 11.555 1 95.12 101 PRO A O 1
ATOM 811 N N . TYR A 1 102 ? 5.984 1.389 11.25 1 94.81 102 TYR A N 1
ATOM 812 C CA . TYR A 1 102 ? 7.402 1.341 10.906 1 94.81 102 TYR A CA 1
ATOM 813 C C . TYR A 1 102 ? 8.227 0.792 12.062 1 94.81 102 TYR A C 1
ATOM 815 O O . TYR A 1 102 ? 9.359 0.34 11.867 1 94.81 102 TYR A O 1
ATOM 823 N N . SER A 1 103 ? 7.711 0.815 13.273 1 94.19 103 SER A N 1
ATOM 824 C CA . SER A 1 103 ? 8.445 0.338 14.438 1 94.19 103 SER A CA 1
ATOM 825 C C . SER A 1 103 ? 8.102 -1.111 14.758 1 94.19 103 SER A C 1
ATOM 827 O O . SER A 1 103 ? 8.719 -1.729 15.625 1 94.19 103 SER A O 1
ATOM 829 N N . LEU A 1 104 ? 7.191 -1.628 14.086 1 95.25 104 LEU A N 1
ATOM 830 C CA . LEU A 1 104 ? 6.641 -2.936 14.422 1 95.25 104 LEU A CA 1
ATOM 831 C C . LEU A 1 104 ? 7.434 -4.051 13.75 1 95.25 104 LEU A C 1
ATOM 833 O O . LEU A 1 104 ? 7.367 -5.207 14.172 1 95.25 104 LEU A O 1
ATOM 837 N N . TYR A 1 105 ? 8.164 -3.764 12.719 1 97.12 105 TYR A N 1
ATOM 838 C CA . TYR A 1 105 ? 8.773 -4.789 11.875 1 97.12 105 TYR A CA 1
ATOM 839 C C . TYR A 1 105 ? 10.297 -4.758 12 1 97.12 105 TYR A C 1
ATOM 841 O O . TYR A 1 105 ? 10.906 -3.693 11.93 1 97.12 105 TYR A O 1
ATOM 849 N N . SER A 1 106 ? 10.852 -5.918 12.227 1 97.5 106 SER A N 1
ATOM 850 C CA . SER A 1 106 ? 12.305 -6.09 12.156 1 97.5 106 SER A CA 1
ATOM 851 C C . SER A 1 106 ? 12.734 -6.555 10.766 1 97.5 106 SER A C 1
ATOM 853 O O . SER A 1 106 ? 11.898 -6.887 9.93 1 97.5 106 SER A O 1
ATOM 855 N N . LYS A 1 107 ? 14.07 -6.508 10.586 1 98 107 LYS A N 1
ATOM 856 C CA . LYS A 1 107 ? 14.617 -7.047 9.344 1 98 107 LYS A CA 1
ATOM 857 C C . LYS A 1 107 ? 14.219 -8.508 9.156 1 98 107 LYS A C 1
ATOM 859 O O . LYS A 1 107 ? 13.828 -8.914 8.055 1 98 107 LYS A O 1
ATOM 864 N N . GLU A 1 108 ? 14.273 -9.273 10.18 1 98.25 108 GLU A N 1
ATOM 865 C CA . GLU A 1 108 ? 13.945 -10.695 10.141 1 98.25 108 GLU A CA 1
ATOM 866 C C . GLU A 1 108 ? 12.477 -10.906 9.773 1 98.25 108 GLU A C 1
ATOM 868 O O . GLU A 1 108 ? 12.156 -11.812 9 1 98.25 108 GLU A O 1
ATOM 873 N N . ASP A 1 109 ? 11.594 -10.07 10.375 1 98 109 ASP A N 1
ATOM 874 C CA . ASP A 1 109 ? 10.18 -10.141 10.023 1 98 109 ASP A CA 1
ATOM 875 C C . ASP A 1 109 ? 9.969 -9.953 8.523 1 98 109 ASP A C 1
ATOM 877 O O . ASP A 1 109 ? 9.273 -10.75 7.887 1 98 109 ASP A O 1
ATOM 881 N N . ALA A 1 110 ? 10.57 -8.906 8.016 1 98.44 110 ALA A N 1
ATOM 882 C CA . ALA A 1 110 ? 10.414 -8.57 6.609 1 98.44 110 ALA A CA 1
ATOM 883 C C . ALA A 1 110 ? 10.938 -9.688 5.711 1 98.44 110 ALA A C 1
ATOM 885 O O . ALA A 1 110 ? 10.289 -10.062 4.73 1 98.44 110 ALA A O 1
ATOM 886 N N . GLU A 1 111 ? 12.086 -10.234 6.051 1 98.75 111 GLU A N 1
ATOM 887 C CA . GLU A 1 111 ? 12.68 -11.305 5.266 1 98.75 111 GLU A CA 1
ATOM 888 C C . GLU A 1 111 ? 11.789 -12.547 5.262 1 98.75 111 GLU A C 1
ATOM 890 O O . GLU A 1 111 ? 11.656 -13.219 4.238 1 98.75 111 GLU A O 1
ATOM 895 N N . GLU A 1 112 ? 11.289 -12.852 6.367 1 98.69 112 GLU A N 1
ATOM 896 C CA . GLU A 1 112 ? 10.391 -13.992 6.461 1 98.69 112 GLU A CA 1
ATOM 897 C C . GLU A 1 112 ? 9.164 -13.805 5.578 1 98.69 112 GLU A C 1
ATOM 899 O O . GLU A 1 112 ? 8.742 -14.734 4.883 1 98.69 112 GLU A O 1
ATOM 904 N N . LEU A 1 113 ? 8.57 -12.656 5.629 1 98.75 113 LEU A N 1
ATOM 905 C CA . LEU A 1 113 ? 7.375 -12.383 4.84 1 98.75 113 LEU A CA 1
ATOM 906 C C . LEU A 1 113 ? 7.691 -12.414 3.348 1 98.75 113 LEU A C 1
ATOM 908 O O . LEU A 1 113 ? 6.879 -12.875 2.545 1 98.75 113 LEU A O 1
ATOM 912 N N . VAL A 1 114 ? 8.891 -11.914 2.969 1 98.88 114 VAL A N 1
ATOM 913 C CA . VAL A 1 114 ? 9.32 -11.977 1.575 1 98.88 114 VAL A CA 1
ATOM 914 C C . VAL A 1 114 ? 9.43 -13.438 1.138 1 98.88 114 VAL A C 1
ATOM 916 O O . VAL A 1 114 ? 9.008 -13.797 0.037 1 98.88 114 VAL A O 1
ATOM 919 N N . LYS A 1 115 ? 9.992 -14.273 1.992 1 98.88 115 LYS A N 1
ATOM 920 C CA . LYS A 1 115 ? 10.109 -15.695 1.688 1 98.88 115 LYS A CA 1
ATOM 921 C C . LYS A 1 115 ? 8.734 -16.328 1.504 1 98.88 115 LYS A C 1
ATOM 923 O O . LYS A 1 115 ? 8.547 -17.172 0.623 1 98.88 115 LYS A O 1
ATOM 928 N N . LYS A 1 116 ? 7.84 -15.977 2.361 1 98.88 116 LYS A N 1
ATOM 929 C CA . LYS A 1 116 ? 6.484 -16.5 2.248 1 98.88 116 LYS A CA 1
ATOM 930 C C . LYS A 1 116 ? 5.836 -16.078 0.936 1 98.88 116 LYS A C 1
ATOM 932 O O . LYS A 1 116 ? 5.125 -16.859 0.303 1 98.88 116 LYS A O 1
ATOM 937 N N . ALA A 1 117 ? 6.008 -14.805 0.551 1 98.94 117 ALA A N 1
ATOM 938 C CA . ALA A 1 117 ? 5.496 -14.328 -0.728 1 98.94 117 ALA A CA 1
ATOM 939 C C . ALA A 1 117 ? 6.117 -15.086 -1.893 1 98.94 117 ALA A C 1
ATOM 941 O O . ALA A 1 117 ? 5.43 -15.43 -2.861 1 98.94 117 ALA A O 1
ATOM 942 N N . GLU A 1 118 ? 7.41 -15.391 -1.792 1 98.88 118 GLU A N 1
ATOM 943 C CA . GLU A 1 118 ? 8.109 -16.141 -2.826 1 98.88 118 GLU A CA 1
ATOM 944 C C . GLU A 1 118 ? 7.492 -17.531 -3.002 1 98.88 118 GLU A C 1
ATOM 946 O O . GLU A 1 118 ? 7.32 -18 -4.129 1 98.88 118 GLU A O 1
ATOM 951 N N . LYS A 1 119 ? 7.219 -18.156 -1.934 1 98.88 119 LYS A N 1
ATOM 952 C CA . LYS A 1 119 ? 6.605 -19.469 -1.99 1 98.88 119 LYS A CA 1
ATOM 953 C C . LYS A 1 119 ? 5.254 -19.422 -2.695 1 98.88 119 LYS A C 1
ATOM 955 O O . LYS A 1 119 ? 4.934 -20.297 -3.502 1 98.88 119 LYS A O 1
ATOM 960 N N . VAL A 1 120 ? 4.457 -18.422 -2.389 1 98.88 120 VAL A N 1
ATOM 961 C CA . VAL A 1 120 ? 3.152 -18.266 -3.025 1 98.88 120 VAL A CA 1
ATOM 962 C C . VAL A 1 120 ? 3.334 -18.047 -4.527 1 98.88 120 VAL A C 1
ATOM 964 O O . VAL A 1 120 ? 2.641 -18.672 -5.34 1 98.88 120 VAL A O 1
ATOM 967 N N . ILE A 1 121 ? 4.289 -17.188 -4.875 1 98.81 121 ILE A N 1
ATOM 968 C CA . ILE A 1 121 ? 4.531 -16.844 -6.273 1 98.81 121 ILE A CA 1
ATOM 969 C C . ILE A 1 121 ? 4.992 -18.094 -7.031 1 98.81 121 ILE A C 1
ATOM 971 O O . ILE A 1 121 ? 4.547 -18.344 -8.148 1 98.81 121 ILE A O 1
ATOM 975 N N . GLU A 1 122 ? 5.863 -18.844 -6.43 1 98.56 122 GLU A N 1
ATOM 976 C CA . GLU A 1 122 ? 6.34 -20.078 -7.055 1 98.56 122 GLU A CA 1
ATOM 977 C C . GLU A 1 122 ? 5.199 -21.062 -7.27 1 98.56 122 GLU A C 1
ATOM 979 O O . GLU A 1 122 ? 5.121 -21.719 -8.312 1 98.56 122 GLU A O 1
ATOM 984 N N . TRP A 1 123 ? 4.359 -21.234 -6.312 1 98.62 123 TRP A N 1
ATOM 985 C CA . TRP A 1 123 ? 3.201 -22.109 -6.438 1 98.62 123 TRP A CA 1
ATOM 986 C C . TRP A 1 123 ? 2.301 -21.672 -7.586 1 98.62 123 TRP A C 1
ATOM 988 O O . TRP A 1 123 ? 1.841 -22.484 -8.383 1 98.62 123 TRP A O 1
ATOM 998 N N . VAL A 1 124 ? 2.045 -20.359 -7.652 1 98.56 124 VAL A N 1
ATOM 999 C CA . VAL A 1 124 ? 1.2 -19.828 -8.711 1 98.56 124 VAL A CA 1
ATOM 1000 C C . VAL A 1 124 ? 1.846 -20.078 -10.07 1 98.56 124 VAL A C 1
ATOM 1002 O O . VAL A 1 124 ? 1.169 -20.484 -11.023 1 98.56 124 VAL A O 1
ATOM 1005 N N . LYS A 1 125 ? 3.152 -19.797 -10.102 1 97.31 125 LYS A N 1
ATOM 1006 C CA . LYS A 1 125 ? 3.893 -20 -11.344 1 97.31 125 LYS A CA 1
ATOM 1007 C C . LYS A 1 125 ? 3.729 -21.422 -11.852 1 97.31 125 LYS A C 1
ATOM 1009 O O . LYS A 1 125 ? 3.566 -21.656 -13.055 1 97.31 125 LYS A O 1
ATOM 1014 N N . 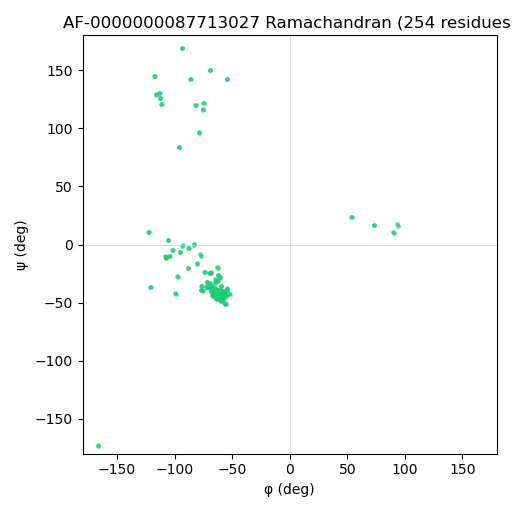ARG A 1 126 ? 3.721 -22.359 -10.977 1 96.69 126 ARG A N 1
ATOM 1015 C CA . ARG A 1 126 ? 3.58 -23.766 -11.328 1 96.69 126 ARG A CA 1
ATOM 1016 C C . ARG A 1 126 ? 2.172 -24.062 -11.828 1 96.69 126 ARG A C 1
ATOM 1018 O O . ARG A 1 126 ? 1.965 -25.031 -12.57 1 96.69 126 ARG A O 1
ATOM 1025 N N . ASN A 1 127 ? 1.27 -23.281 -11.43 1 95.81 127 ASN A N 1
ATOM 1026 C CA . ASN A 1 127 ? -0.124 -23.547 -11.773 1 95.81 127 ASN A CA 1
ATOM 1027 C C . ASN A 1 127 ? -0.615 -22.625 -12.883 1 95.81 127 ASN A C 1
ATOM 1029 O O . ASN A 1 127 ? -1.752 -22.75 -13.344 1 95.81 127 ASN A O 1
ATOM 1033 N N . LEU A 1 128 ? 0.254 -21.625 -13.18 1 91.94 128 LEU A N 1
ATOM 1034 C CA . LEU A 1 128 ? -0.058 -20.734 -14.305 1 91.94 128 LEU A CA 1
ATOM 1035 C C . LEU A 1 128 ? 0.289 -21.406 -15.633 1 91.94 128 LEU A C 1
ATOM 1037 O O . LEU A 1 128 ? 1.366 -22 -15.773 1 91.94 128 LEU A O 1
ATOM 1041 N N . HIS A 1 129 ? -0.59 -22.016 -16.328 1 72.94 129 HIS A N 1
ATOM 1042 C CA . HIS A 1 129 ? -0.434 -22.719 -17.594 1 72.94 129 HIS A CA 1
ATOM 1043 C C . HIS A 1 129 ? -0.273 -21.734 -18.75 1 72.94 129 HIS A C 1
ATOM 1045 O O . HIS A 1 129 ? -0.792 -20.625 -18.703 1 72.94 129 HIS A O 1
ATOM 1051 N N . MET B 1 1 ? -0.186 17.812 20.984 1 84.81 1 MET B N 1
ATOM 1052 C CA . MET B 1 1 ? -0.674 16.812 20.031 1 84.81 1 MET B CA 1
ATOM 1053 C C . MET B 1 1 ? -1.159 15.562 20.781 1 84.81 1 MET B C 1
ATOM 1055 O O . MET B 1 1 ? -0.53 15.125 21.734 1 84.81 1 MET B O 1
ATOM 1059 N N . ARG B 1 2 ? -2.391 15.172 20.453 1 91.81 2 ARG B N 1
ATOM 1060 C CA . ARG B 1 2 ? -2.877 13.891 20.953 1 91.81 2 ARG B CA 1
ATOM 1061 C C . ARG B 1 2 ? -1.917 12.758 20.594 1 91.81 2 ARG B C 1
ATOM 1063 O O . ARG B 1 2 ? -1.345 12.75 19.5 1 91.81 2 ARG B O 1
ATOM 1070 N N . GLU B 1 3 ? -1.755 11.828 21.484 1 94.06 3 GLU B N 1
ATOM 1071 C CA . GLU B 1 3 ? -0.826 10.719 21.281 1 94.06 3 GLU B CA 1
ATOM 1072 C C . GLU B 1 3 ? -1.136 9.969 19.984 1 94.06 3 GLU B C 1
ATOM 1074 O O . GLU B 1 3 ? -0.226 9.641 19.234 1 94.06 3 GLU B O 1
ATOM 1079 N N . GLU B 1 4 ? -2.396 9.711 19.766 1 95.69 4 GLU B N 1
ATOM 1080 C CA . GLU B 1 4 ? -2.805 8.992 18.562 1 95.69 4 GLU B CA 1
ATOM 1081 C C . GLU B 1 4 ? -2.475 9.789 17.312 1 95.69 4 GLU B C 1
ATOM 1083 O O . GLU B 1 4 ? -2.012 9.227 16.312 1 95.69 4 GLU B O 1
ATOM 1088 N N . ALA B 1 5 ? -2.719 11.07 17.297 1 97.12 5 ALA B N 1
ATOM 1089 C CA . ALA B 1 5 ? -2.381 11.93 16.156 1 97.12 5 ALA B CA 1
ATOM 1090 C C . ALA B 1 5 ? -0.879 11.914 15.891 1 97.12 5 ALA B C 1
ATOM 1092 O O . ALA B 1 5 ? -0.452 11.906 14.734 1 97.12 5 ALA B O 1
ATOM 1093 N N . GLU B 1 6 ? -0.123 11.914 16.984 1 96.81 6 GLU B N 1
ATOM 1094 C CA . GLU B 1 6 ? 1.331 11.875 16.859 1 96.81 6 GLU B CA 1
ATOM 1095 C C . GLU B 1 6 ? 1.792 10.594 16.172 1 96.81 6 GLU B C 1
ATOM 1097 O O . GLU B 1 6 ? 2.701 10.625 15.336 1 96.81 6 GLU B O 1
ATOM 1102 N N . LYS B 1 7 ? 1.222 9.469 16.531 1 97 7 LYS B N 1
ATOM 1103 C CA . LYS B 1 7 ? 1.567 8.195 15.906 1 97 7 LYS B CA 1
ATOM 1104 C C . LYS B 1 7 ? 1.31 8.234 14.398 1 97 7 LYS B C 1
ATOM 1106 O O . LYS B 1 7 ? 2.148 7.793 13.609 1 97 7 LYS B O 1
ATOM 1111 N N . TRP B 1 8 ? 0.196 8.773 14.055 1 98.06 8 TRP B N 1
ATOM 1112 C CA . TRP B 1 8 ? -0.16 8.859 12.641 1 98.06 8 TRP B CA 1
ATOM 1113 C C . TRP B 1 8 ? 0.783 9.797 11.891 1 98.06 8 TRP B C 1
ATOM 1115 O O . TRP B 1 8 ? 1.195 9.508 10.766 1 98.06 8 TRP B O 1
ATOM 1125 N N . PHE B 1 9 ? 1.11 10.906 12.508 1 98.31 9 PHE B N 1
ATOM 1126 C CA . PHE B 1 9 ? 1.987 11.867 11.859 1 98.31 9 PHE B CA 1
ATOM 1127 C C . PHE B 1 9 ? 3.398 11.305 11.719 1 98.31 9 PHE B C 1
ATOM 1129 O O . PHE B 1 9 ? 4.051 11.5 10.688 1 98.31 9 PHE B O 1
ATOM 1136 N N . ARG B 1 10 ? 3.842 10.633 12.711 1 97.88 10 ARG B N 1
ATOM 1137 C CA . ARG B 1 10 ? 5.148 9.984 12.641 1 97.88 10 ARG B CA 1
ATOM 1138 C C . ARG B 1 10 ? 5.188 8.969 11.508 1 97.88 10 ARG B C 1
ATOM 1140 O O . ARG B 1 10 ? 6.18 8.875 10.781 1 97.88 10 ARG B O 1
ATOM 1147 N N . GLN B 1 11 ? 4.164 8.203 11.375 1 98.44 11 GLN B N 1
ATOM 1148 C CA . GLN B 1 11 ? 4.098 7.238 10.281 1 98.44 11 GLN B CA 1
ATOM 1149 C C . GLN B 1 11 ? 4.082 7.945 8.93 1 98.44 11 GLN B C 1
ATOM 1151 O O . GLN B 1 11 ? 4.664 7.453 7.957 1 98.44 11 GLN B O 1
ATOM 1156 N N . ALA B 1 12 ? 3.357 9.086 8.852 1 98.69 12 ALA B N 1
ATOM 1157 C CA . ALA B 1 12 ? 3.348 9.867 7.617 1 98.69 12 ALA B CA 1
ATOM 1158 C C . ALA B 1 12 ? 4.766 10.266 7.207 1 98.69 12 ALA B C 1
ATOM 1160 O O . ALA B 1 12 ? 5.129 10.164 6.035 1 98.69 12 ALA B O 1
ATOM 1161 N N . LEU B 1 13 ? 5.555 10.656 8.172 1 98.56 13 LEU B N 1
ATOM 1162 C CA . LEU B 1 13 ? 6.93 11.07 7.914 1 98.56 13 LEU B CA 1
ATOM 1163 C C . LEU B 1 13 ? 7.773 9.883 7.457 1 98.56 13 LEU B C 1
ATOM 1165 O O . LEU B 1 13 ? 8.609 10.016 6.562 1 98.56 13 LEU B O 1
ATOM 1169 N N . GLU B 1 14 ? 7.531 8.773 8.062 1 98.38 14 GLU B N 1
ATOM 1170 C CA . GLU B 1 14 ? 8.25 7.57 7.652 1 98.38 14 GLU B CA 1
ATOM 1171 C C . GLU B 1 14 ? 7.836 7.141 6.246 1 98.38 14 GLU B C 1
ATOM 1173 O O . GLU B 1 14 ? 8.672 6.68 5.465 1 98.38 14 GLU B O 1
ATOM 1178 N N . ASP B 1 15 ? 6.539 7.238 5.973 1 98.81 15 ASP B N 1
ATOM 1179 C CA . ASP B 1 15 ? 6.07 6.926 4.625 1 98.81 15 ASP B CA 1
ATOM 1180 C C . ASP B 1 15 ? 6.727 7.836 3.59 1 98.81 15 ASP B C 1
ATOM 1182 O O . ASP B 1 15 ? 7.062 7.395 2.488 1 98.81 15 ASP B O 1
ATOM 1186 N N . LEU B 1 16 ? 6.879 9.094 3.904 1 98.88 16 LEU B N 1
ATOM 1187 C CA . LEU B 1 16 ? 7.543 10.031 3.004 1 98.88 16 LEU B CA 1
ATOM 1188 C C . LEU B 1 16 ? 9 9.625 2.781 1 98.88 16 LEU B C 1
ATOM 1190 O O . LEU B 1 16 ? 9.492 9.672 1.653 1 98.88 16 LEU B O 1
ATOM 1194 N N . ALA B 1 17 ? 9.68 9.25 3.836 1 98.62 17 ALA B N 1
ATOM 1195 C CA . ALA B 1 17 ? 11.055 8.773 3.721 1 98.62 17 ALA B CA 1
ATOM 1196 C C . ALA B 1 17 ? 11.141 7.535 2.836 1 98.62 17 ALA B C 1
ATOM 1198 O O . ALA B 1 17 ? 12.047 7.41 2.014 1 98.62 17 ALA B O 1
ATOM 1199 N N . THR B 1 18 ? 10.219 6.656 3.023 1 98.69 18 THR B N 1
ATOM 1200 C CA . THR B 1 18 ? 10.141 5.445 2.211 1 98.69 18 THR B CA 1
ATOM 1201 C C . THR B 1 18 ? 9.93 5.797 0.741 1 98.69 18 THR B C 1
ATOM 1203 O O . THR B 1 18 ? 10.555 5.203 -0.141 1 98.69 18 THR B O 1
ATOM 1206 N N . ALA B 1 19 ? 9.031 6.734 0.494 1 98.81 19 ALA B N 1
ATOM 1207 C CA . ALA B 1 19 ? 8.781 7.184 -0.875 1 98.81 19 ALA B CA 1
ATOM 1208 C C . ALA B 1 19 ? 10.07 7.684 -1.525 1 98.81 19 ALA B C 1
ATOM 1210 O O . ALA B 1 19 ? 10.375 7.324 -2.664 1 98.81 19 ALA B O 1
ATOM 1211 N N . LYS B 1 20 ? 10.805 8.414 -0.831 1 98.5 20 LYS B N 1
ATOM 1212 C CA . LYS B 1 20 ? 12.055 8.961 -1.346 1 98.5 20 LYS B CA 1
ATOM 1213 C C . LYS B 1 20 ? 13.07 7.852 -1.617 1 98.5 20 LYS B C 1
ATOM 1215 O O . LYS B 1 20 ? 13.703 7.828 -2.676 1 98.5 20 LYS B O 1
ATOM 1220 N N . ASP B 1 21 ? 13.188 6.941 -0.714 1 98 21 ASP B N 1
ATOM 1221 C CA . ASP B 1 21 ? 14.18 5.879 -0.85 1 98 21 ASP B CA 1
ATOM 1222 C C . ASP B 1 21 ? 13.805 4.918 -1.979 1 98 21 ASP B C 1
ATOM 1224 O O . ASP B 1 21 ? 14.68 4.355 -2.639 1 98 21 ASP B O 1
ATOM 1228 N N . THR B 1 22 ? 12.523 4.727 -2.178 1 98 22 THR B N 1
ATOM 1229 C CA . THR B 1 22 ? 12.086 3.84 -3.248 1 98 22 THR B CA 1
ATOM 1230 C C . THR B 1 22 ? 12.398 4.441 -4.613 1 98 22 THR B C 1
ATOM 1232 O O . THR B 1 22 ? 12.531 3.719 -5.605 1 98 22 THR B O 1
ATOM 1235 N N . ILE B 1 23 ? 12.539 5.746 -4.73 1 97.94 23 ILE B N 1
ATOM 1236 C CA . ILE B 1 23 ? 13.016 6.371 -5.961 1 97.94 23 ILE B CA 1
ATOM 1237 C C . ILE B 1 23 ? 14.461 5.957 -6.227 1 97.94 23 ILE B C 1
ATOM 1239 O O . ILE B 1 23 ? 14.82 5.633 -7.363 1 97.94 23 ILE B O 1
ATOM 1243 N N . THR B 1 24 ? 15.219 5.922 -5.18 1 96.88 24 THR B N 1
ATOM 1244 C CA . THR B 1 24 ? 16.641 5.617 -5.297 1 96.88 24 THR B CA 1
ATOM 1245 C C . THR B 1 24 ? 16.859 4.188 -5.785 1 96.88 24 THR B C 1
ATOM 1247 O O . THR B 1 24 ? 17.828 3.898 -6.484 1 96.88 24 THR B O 1
ATOM 1250 N N . THR B 1 25 ? 15.906 3.305 -5.441 1 96.38 25 THR B N 1
ATOM 1251 C CA . THR B 1 25 ? 16.031 1.909 -5.848 1 96.38 25 THR B CA 1
ATOM 1252 C C . THR B 1 25 ? 15.312 1.659 -7.168 1 96.38 25 THR B C 1
ATOM 1254 O O . THR B 1 25 ? 15.289 0.53 -7.664 1 96.38 25 THR B O 1
ATOM 1257 N N . GLY B 1 26 ? 14.711 2.635 -7.723 1 96.88 26 GLY B N 1
ATOM 1258 C CA . GLY B 1 26 ? 14.156 2.562 -9.07 1 96.88 26 GLY B CA 1
ATOM 1259 C C . GLY B 1 26 ? 12.719 2.072 -9.094 1 96.88 26 GLY B C 1
ATOM 1260 O O . GLY B 1 26 ? 12.195 1.728 -10.156 1 96.88 26 GLY B O 1
ATOM 1261 N N . HIS B 1 27 ? 12.062 1.972 -7.926 1 98 27 HIS B N 1
ATOM 1262 C CA . HIS B 1 27 ? 10.664 1.555 -7.852 1 98 27 HIS B CA 1
ATOM 1263 C C . HIS B 1 27 ? 9.734 2.76 -7.777 1 98 27 HIS B C 1
ATOM 1265 O O . HIS B 1 27 ? 9.188 3.062 -6.715 1 98 27 HIS B O 1
ATOM 1271 N N . TYR B 1 28 ? 9.438 3.297 -8.945 1 98.62 28 TYR B N 1
ATOM 1272 C CA . TYR B 1 28 ? 8.766 4.59 -9.016 1 98.62 28 TYR B CA 1
ATOM 1273 C C . TYR B 1 28 ? 7.285 4.457 -8.688 1 98.62 28 TYR B C 1
ATOM 1275 O O . TYR B 1 28 ? 6.691 5.355 -8.086 1 98.62 28 TYR B O 1
ATOM 1283 N N . TYR B 1 29 ? 6.672 3.355 -9.102 1 98.5 29 TYR B N 1
ATOM 1284 C CA . TYR B 1 29 ? 5.277 3.119 -8.742 1 98.5 29 TYR B CA 1
ATOM 1285 C C . TYR B 1 29 ? 5.117 2.998 -7.234 1 98.5 29 TYR B C 1
ATOM 1287 O O . TYR B 1 29 ? 4.172 3.545 -6.656 1 98.5 29 TYR B O 1
ATOM 1295 N N . ALA B 1 30 ? 6.066 2.328 -6.609 1 98.69 30 ALA B N 1
ATOM 1296 C CA . ALA B 1 30 ? 6.039 2.162 -5.16 1 98.69 30 ALA B CA 1
ATOM 1297 C C . ALA B 1 30 ? 6.223 3.5 -4.449 1 98.69 30 ALA B C 1
ATOM 1299 O O . ALA B 1 30 ? 5.562 3.771 -3.441 1 98.69 30 ALA B O 1
ATOM 1300 N N . SER B 1 31 ? 7.148 4.316 -4.996 1 98.75 31 SER B N 1
ATOM 1301 C CA . SER B 1 31 ? 7.34 5.656 -4.453 1 98.75 31 SER B CA 1
ATOM 1302 C C . SER B 1 31 ? 6.047 6.461 -4.496 1 98.75 31 SER B C 1
ATOM 1304 O O . SER B 1 31 ? 5.711 7.16 -3.539 1 98.75 31 SER B O 1
ATOM 1306 N N . SER B 1 32 ? 5.375 6.336 -5.566 1 98.75 32 SER B N 1
ATOM 1307 C CA . SER B 1 32 ? 4.133 7.074 -5.762 1 98.75 32 SER B CA 1
ATOM 1308 C C . SER B 1 32 ? 3.061 6.629 -4.777 1 98.75 32 SER B C 1
ATOM 1310 O O . SER B 1 32 ? 2.314 7.453 -4.246 1 98.75 32 SER B O 1
ATOM 1312 N N . PHE B 1 33 ? 2.975 5.32 -4.492 1 98.69 33 PHE B N 1
ATOM 1313 C CA . PHE B 1 33 ? 2.07 4.777 -3.486 1 98.69 33 PHE B CA 1
ATOM 1314 C C . PHE B 1 33 ? 2.385 5.348 -2.109 1 98.69 33 PHE B C 1
ATOM 1316 O O . PHE B 1 33 ? 1.489 5.828 -1.41 1 98.69 33 PHE B O 1
ATOM 1323 N N . TRP B 1 34 ? 3.633 5.348 -1.779 1 98.88 34 TRP B N 1
ATOM 1324 C CA . TRP B 1 34 ? 4.016 5.777 -0.44 1 98.88 34 TRP B CA 1
ATOM 1325 C C . TRP B 1 34 ? 3.854 7.289 -0.287 1 98.88 34 TRP B C 1
ATOM 1327 O O . TRP B 1 34 ? 3.555 7.777 0.804 1 98.88 34 TRP B O 1
ATOM 1337 N N . ALA B 1 35 ? 4.059 8.047 -1.39 1 98.88 35 ALA B N 1
ATOM 1338 C CA . ALA B 1 35 ? 3.766 9.477 -1.352 1 98.88 35 ALA B CA 1
ATOM 1339 C C . ALA B 1 35 ? 2.297 9.727 -1.015 1 98.88 35 ALA B C 1
ATOM 1341 O O . ALA B 1 35 ? 1.979 10.586 -0.193 1 98.88 35 ALA B O 1
ATOM 1342 N N . GLU B 1 36 ? 1.451 8.992 -1.715 1 98.88 36 GLU B N 1
ATOM 1343 C CA . GLU B 1 36 ? 0.025 9.07 -1.414 1 98.88 36 GLU B CA 1
ATOM 1344 C C . GLU B 1 36 ? -0.255 8.695 0.039 1 98.88 36 GLU B C 1
ATOM 1346 O O . GLU B 1 36 ? -0.985 9.398 0.738 1 98.88 36 GLU B O 1
ATOM 1351 N N . GLN B 1 37 ? 0.32 7.609 0.579 1 98.75 37 GLN B N 1
ATOM 1352 C CA . GLN B 1 37 ? 0.142 7.145 1.95 1 98.75 37 GLN B CA 1
ATOM 1353 C C . GLN B 1 37 ? 0.616 8.195 2.951 1 98.75 37 GLN B C 1
ATOM 1355 O O . GLN B 1 37 ? -0.014 8.398 3.992 1 98.75 37 GLN B O 1
ATOM 1360 N N . ALA B 1 38 ? 1.768 8.844 2.627 1 98.88 38 ALA B N 1
ATOM 1361 C CA . ALA B 1 38 ? 2.295 9.891 3.496 1 98.88 38 ALA B CA 1
ATOM 1362 C C . ALA B 1 38 ? 1.288 11.023 3.662 1 98.88 38 ALA B C 1
ATOM 1364 O O . ALA B 1 38 ? 1.003 11.453 4.785 1 98.88 38 ALA B O 1
ATOM 1365 N N . ALA B 1 39 ? 0.738 11.453 2.549 1 98.88 39 ALA B N 1
ATOM 1366 C CA . ALA B 1 39 ? -0.247 12.531 2.58 1 98.88 39 ALA B CA 1
ATOM 1367 C C . ALA B 1 39 ? -1.504 12.109 3.332 1 98.88 39 ALA B C 1
ATOM 1369 O O . ALA B 1 39 ? -2.035 12.867 4.145 1 98.88 39 ALA B O 1
ATOM 1370 N N . GLU B 1 40 ? -1.989 10.945 3.061 1 98.75 40 GLU B N 1
ATOM 1371 C CA . GLU B 1 40 ? -3.184 10.43 3.725 1 98.75 40 GLU B CA 1
ATOM 1372 C C . GLU B 1 40 ? -3.014 10.43 5.242 1 98.75 40 GLU B C 1
ATOM 1374 O O . GLU B 1 40 ? -3.871 10.938 5.965 1 98.75 40 GLU B O 1
ATOM 1379 N N . LYS B 1 41 ? -1.907 9.844 5.684 1 98.69 41 LYS B N 1
ATOM 1380 C CA . LYS B 1 41 ? -1.706 9.695 7.121 1 98.69 41 LYS B CA 1
ATOM 1381 C C . LYS B 1 41 ? -1.499 11.055 7.793 1 98.69 41 LYS B C 1
ATOM 1383 O O . LYS B 1 41 ? -1.905 11.25 8.938 1 98.69 41 LYS B O 1
ATOM 1388 N N . ALA B 1 42 ? -0.824 11.984 7.09 1 98.69 42 ALA B N 1
ATOM 1389 C CA . ALA B 1 42 ? -0.706 13.336 7.625 1 98.69 42 ALA B CA 1
ATOM 1390 C C . ALA B 1 42 ? -2.08 13.977 7.809 1 98.69 42 ALA B C 1
ATOM 1392 O O . ALA B 1 42 ? -2.377 14.531 8.867 1 98.69 42 ALA B O 1
ATOM 1393 N N . LEU B 1 43 ? -2.93 13.898 6.82 1 98.69 43 LEU B N 1
ATOM 1394 C CA . LEU B 1 43 ? -4.27 14.477 6.891 1 98.69 43 LEU B CA 1
ATOM 1395 C C . LEU B 1 43 ? -5.082 13.812 8 1 98.69 43 LEU B C 1
ATOM 1397 O O . LEU B 1 43 ? -5.793 14.5 8.742 1 98.69 43 LEU B O 1
ATOM 1401 N N . LYS B 1 44 ? -4.965 12.516 8.133 1 98.5 44 LYS B N 1
ATOM 1402 C CA . LYS B 1 44 ? -5.691 11.797 9.18 1 98.5 44 LYS B CA 1
ATOM 1403 C C . LYS B 1 44 ? -5.176 12.18 10.562 1 98.5 44 LYS B C 1
ATOM 1405 O O . LYS B 1 44 ? -5.945 12.242 11.523 1 98.5 44 LYS B O 1
ATOM 1410 N N . ALA B 1 45 ? -3.854 12.391 10.641 1 98.25 45 ALA B N 1
ATOM 1411 C CA . ALA B 1 45 ? -3.297 12.867 11.906 1 98.25 45 ALA B CA 1
ATOM 1412 C C . ALA B 1 45 ? -3.953 14.18 12.336 1 98.25 45 ALA B C 1
ATOM 1414 O O . ALA B 1 45 ? -4.285 14.359 13.508 1 98.25 45 ALA B O 1
ATOM 1415 N N . LEU B 1 46 ? -4.129 15.055 11.43 1 98.31 46 LEU B N 1
ATOM 1416 C CA . LEU B 1 46 ? -4.762 16.344 11.719 1 98.31 46 LEU B CA 1
ATOM 1417 C C . LEU B 1 46 ? -6.199 16.141 12.18 1 98.31 46 LEU B C 1
ATOM 1419 O O . LEU B 1 46 ? -6.637 16.781 13.141 1 98.31 46 LEU B O 1
ATOM 1423 N N . LEU B 1 47 ? -6.953 15.328 11.484 1 98 47 LEU B N 1
ATOM 1424 C CA . LEU B 1 47 ? -8.328 15.039 11.867 1 98 47 LEU B CA 1
ATOM 1425 C C . LEU B 1 47 ? -8.391 14.438 13.266 1 98 47 LEU B C 1
ATOM 1427 O O . LEU B 1 47 ? -9.242 14.82 14.078 1 98 47 LEU B O 1
ATOM 1431 N N . ILE B 1 48 ? -7.539 13.508 13.547 1 97.31 48 ILE B N 1
ATOM 1432 C CA . ILE B 1 48 ? -7.484 12.852 14.852 1 97.31 48 ILE B CA 1
ATOM 1433 C C . ILE B 1 48 ? -7.176 13.883 15.938 1 97.31 48 ILE B C 1
ATOM 1435 O O . ILE B 1 48 ? -7.746 13.836 17.031 1 97.31 48 ILE B O 1
ATOM 1439 N N . GLU B 1 49 ? -6.242 14.781 15.609 1 96.62 49 GLU B N 1
ATOM 1440 C CA . GLU B 1 49 ? -5.941 15.867 16.531 1 96.62 49 GLU B CA 1
ATOM 1441 C C . GLU B 1 49 ? -7.203 16.641 16.906 1 96.62 49 GLU B C 1
ATOM 1443 O O . GLU B 1 49 ? -7.355 17.094 18.047 1 96.62 49 GLU B O 1
ATOM 1448 N N . GLY B 1 50 ? -8.07 16.828 15.961 1 94.75 50 GLY B N 1
ATOM 1449 C CA . GLY B 1 50 ? -9.328 17.516 16.188 1 94.75 50 GLY B CA 1
ATOM 1450 C C . GLY B 1 50 ? -10.406 16.609 16.766 1 94.75 50 GLY B C 1
ATOM 1451 O O . GLY B 1 50 ? -11.547 17.047 16.953 1 94.75 50 GLY B O 1
ATOM 1452 N N . GLY B 1 51 ? -10.062 15.367 16.984 1 94.75 51 GLY B N 1
ATOM 1453 C CA . GLY B 1 51 ? -10.984 14.438 17.625 1 94.75 51 GLY B CA 1
ATOM 1454 C C . GLY B 1 51 ? -11.805 13.633 16.625 1 94.75 51 GLY B C 1
ATOM 1455 O O . GLY B 1 51 ? -12.82 13.039 16.984 1 94.75 51 GLY B O 1
ATOM 1456 N N . LYS B 1 52 ? -11.359 13.625 15.383 1 95.38 52 LYS B N 1
ATOM 1457 C CA . LYS B 1 52 ? -12.109 12.953 14.328 1 95.38 52 LYS B CA 1
ATOM 1458 C C . LYS B 1 52 ? -11.32 11.781 13.75 1 95.38 52 LYS B C 1
ATOM 1460 O O . LYS B 1 52 ? -10.148 11.93 13.398 1 95.38 52 LYS B O 1
ATOM 1465 N N . ILE B 1 53 ? -11.977 10.633 13.695 1 94.94 53 ILE B N 1
ATOM 1466 C CA . ILE B 1 53 ? -11.375 9.445 13.086 1 94.94 53 ILE B CA 1
ATOM 1467 C C . ILE B 1 53 ? -12.117 9.102 11.797 1 94.94 53 ILE B C 1
ATOM 1469 O O . ILE B 1 53 ? -13.328 8.891 11.805 1 94.94 53 ILE B O 1
ATOM 1473 N N . GLU B 1 54 ? -11.391 9.094 10.695 1 94.19 54 GLU B N 1
ATOM 1474 C CA . GLU B 1 54 ? -11.969 8.797 9.391 1 94.19 54 GLU B CA 1
ATOM 1475 C C . GLU B 1 54 ? -11.359 7.531 8.797 1 94.19 54 GLU B C 1
ATOM 1477 O O . GLU B 1 54 ? -10.164 7.277 8.953 1 94.19 54 GLU B O 1
ATOM 1482 N N . ARG B 1 55 ? -12.125 6.758 8.094 1 90.69 55 ARG B N 1
ATOM 1483 C CA . ARG B 1 55 ? -11.68 5.477 7.555 1 90.69 55 ARG B CA 1
ATOM 1484 C C . ARG B 1 55 ? -11.492 5.551 6.043 1 90.69 55 ARG B C 1
ATOM 1486 O O . ARG B 1 55 ? -10.859 4.68 5.445 1 90.69 55 ARG B O 1
ATOM 1493 N N . THR B 1 56 ? -11.945 6.617 5.438 1 93.06 56 THR B N 1
ATOM 1494 C CA . THR B 1 56 ? -11.836 6.719 3.988 1 93.06 56 THR B CA 1
ATOM 1495 C C . THR B 1 56 ? -10.383 6.883 3.564 1 93.06 56 THR B C 1
ATOM 1497 O O . THR B 1 56 ? -9.578 7.473 4.293 1 93.06 56 THR B O 1
ATOM 1500 N N . HIS B 1 57 ? -10.078 6.391 2.375 1 93.5 57 HIS B N 1
ATOM 1501 C CA . HIS B 1 57 ? -8.75 6.559 1.791 1 93.5 57 HIS B CA 1
ATOM 1502 C C . HIS B 1 57 ? -8.75 7.66 0.738 1 93.5 57 HIS B C 1
ATOM 1504 O O . HIS B 1 57 ? -7.699 7.996 0.183 1 93.5 57 HIS B O 1
ATOM 1510 N N . ASP B 1 58 ? -9.891 8.195 0.458 1 96.44 58 ASP B N 1
ATOM 1511 C CA . ASP B 1 58 ? -9.992 9.289 -0.5 1 96.44 58 ASP B CA 1
ATOM 1512 C C . ASP B 1 58 ? -9.492 10.602 0.105 1 96.44 58 ASP B C 1
ATOM 1514 O O . ASP B 1 58 ? -10.148 11.172 0.979 1 96.44 58 ASP B O 1
ATOM 1518 N N . LEU B 1 59 ? -8.422 11.117 -0.469 1 98.56 59 LEU B N 1
ATOM 1519 C CA . LEU B 1 59 ? -7.781 12.289 0.118 1 98.56 59 LEU B CA 1
ATOM 1520 C C . LEU B 1 59 ? -8.664 13.523 -0.026 1 98.56 59 LEU B C 1
ATOM 1522 O O . LEU B 1 59 ? -8.664 14.398 0.843 1 98.56 59 LEU B O 1
ATOM 1526 N N . ASN B 1 60 ? -9.398 13.641 -1.112 1 98.12 60 ASN B N 1
ATOM 1527 C CA . ASN B 1 60 ? -10.305 14.773 -1.288 1 98.12 60 ASN B CA 1
ATOM 1528 C C . ASN B 1 60 ? -11.414 14.766 -0.248 1 98.12 60 ASN B C 1
ATOM 1530 O O . ASN B 1 60 ? -11.812 15.828 0.25 1 98.12 60 ASN B O 1
ATOM 1534 N N . ALA B 1 61 ? -11.914 13.617 0.048 1 97.94 61 ALA B N 1
ATOM 1535 C CA . ALA B 1 61 ? -12.922 13.5 1.1 1 97.94 61 ALA B CA 1
ATOM 1536 C C . ALA B 1 61 ? -12.359 13.961 2.445 1 97.94 61 ALA B C 1
ATOM 1538 O O . ALA B 1 61 ? -13.039 14.656 3.201 1 97.94 61 ALA B O 1
ATOM 1539 N N . LEU B 1 62 ? -11.133 13.562 2.729 1 98.31 62 LEU B N 1
ATOM 1540 C CA . LEU B 1 62 ? -10.484 13.992 3.965 1 98.31 62 LEU B CA 1
ATOM 1541 C C . LEU B 1 62 ? -10.367 15.516 4.02 1 98.31 62 LEU B C 1
ATOM 1543 O O . LEU B 1 62 ? -10.617 16.125 5.066 1 98.31 62 LEU B O 1
ATOM 1547 N N . LEU B 1 63 ? -10.031 16.109 2.92 1 97.81 63 LEU B N 1
ATOM 1548 C CA . LEU B 1 63 ? -9.883 17.547 2.85 1 97.81 63 LEU B CA 1
ATOM 1549 C C . LEU B 1 63 ? -11.211 18.25 3.133 1 97.81 63 LEU B C 1
ATOM 1551 O O . LEU B 1 63 ? -11.25 19.266 3.838 1 97.81 63 LEU B O 1
ATOM 1555 N N . GLU B 1 64 ? -12.227 17.75 2.541 1 97.75 64 GLU B N 1
ATOM 1556 C CA . GLU B 1 64 ? -13.539 18.359 2.74 1 97.75 64 GLU B CA 1
ATOM 1557 C C . GLU B 1 64 ? -13.961 18.281 4.203 1 97.75 64 GLU B C 1
ATOM 1559 O O . GLU B 1 64 ? -14.547 19.234 4.734 1 97.75 64 GLU B O 1
ATOM 1564 N N . ILE B 1 65 ? -13.672 17.203 4.836 1 97.81 65 ILE B N 1
ATOM 1565 C CA . ILE B 1 65 ? -13.992 17.047 6.25 1 97.81 65 ILE B CA 1
ATOM 1566 C C . ILE B 1 65 ? -13.195 18.062 7.07 1 97.81 65 ILE B C 1
ATOM 1568 O O . ILE B 1 65 ? -13.734 18.703 7.977 1 97.81 65 ILE B O 1
ATOM 1572 N N . ILE B 1 66 ? -11.914 18.234 6.73 1 97.94 66 ILE B N 1
ATOM 1573 C CA . ILE B 1 66 ? -11.055 19.188 7.434 1 97.94 66 ILE B CA 1
ATOM 1574 C C . ILE B 1 66 ? -11.602 20.594 7.266 1 97.94 66 ILE B C 1
ATOM 1576 O O . ILE B 1 66 ? -11.703 21.344 8.242 1 97.94 66 ILE B O 1
ATOM 1580 N N . LYS B 1 67 ? -11.945 20.922 6.078 1 97.5 67 LYS B N 1
ATOM 1581 C CA . LYS B 1 67 ? -12.508 22.25 5.781 1 97.5 67 LYS B CA 1
ATOM 1582 C C . LYS B 1 67 ? -13.789 22.484 6.566 1 97.5 67 LYS B C 1
ATOM 1584 O O . LYS B 1 67 ? -13.938 23.516 7.219 1 97.5 67 LYS B O 1
ATOM 1589 N N . GLU B 1 68 ? -14.656 21.562 6.543 1 96.94 68 GLU B N 1
ATOM 1590 C CA . GLU B 1 68 ? -15.992 21.734 7.098 1 96.94 68 GLU B CA 1
ATOM 1591 C C . GLU B 1 68 ? -15.969 21.641 8.625 1 96.94 68 GLU B C 1
ATOM 1593 O O . GLU B 1 68 ? -16.656 22.406 9.305 1 96.94 68 GLU B O 1
ATOM 1598 N N . GLU B 1 69 ? -15.203 20.766 9.117 1 95.19 69 GLU B N 1
ATOM 1599 C CA . GLU B 1 69 ? -15.297 20.453 10.539 1 95.19 69 GLU B CA 1
ATOM 1600 C C . GLU B 1 69 ? -14.25 21.203 11.344 1 95.19 69 GLU B C 1
ATOM 1602 O O . GLU B 1 69 ? -14.438 21.469 12.531 1 95.19 69 GLU B O 1
ATOM 1607 N N . MET B 1 70 ? -13.172 21.516 10.734 1 95 70 MET B N 1
ATOM 1608 C CA . MET B 1 70 ? -12.109 22.188 11.477 1 95 70 MET B CA 1
ATOM 1609 C C . MET B 1 70 ? -12.008 23.656 11.07 1 95 70 MET B C 1
ATOM 1611 O O . MET B 1 70 ? -11.273 24.438 11.695 1 95 70 MET B O 1
ATOM 1615 N N . GLY B 1 71 ? -12.695 24 9.984 1 95.94 71 GLY B N 1
ATOM 1616 C CA . GLY B 1 71 ? -12.742 25.391 9.562 1 95.94 71 GLY B CA 1
ATOM 1617 C C . GLY B 1 71 ? -11.438 25.875 8.953 1 95.94 71 GLY B C 1
ATOM 1618 O O . GLY B 1 71 ? -11.164 27.078 8.938 1 95.94 71 GLY B O 1
ATOM 1619 N N . LEU B 1 72 ? -10.594 24.953 8.57 1 96.38 72 LEU B N 1
ATOM 1620 C CA . LEU B 1 72 ? -9.312 25.328 7.977 1 96.38 72 LEU B CA 1
ATOM 1621 C C . LEU B 1 72 ? -9.461 25.547 6.473 1 96.38 72 LEU B C 1
ATOM 1623 O O . LEU B 1 72 ? -10.227 24.844 5.809 1 96.38 72 LEU B O 1
ATOM 1627 N N . SER B 1 73 ? -8.758 26.516 5.969 1 96.75 73 SER B N 1
ATOM 1628 C CA . SER B 1 73 ? -8.672 26.656 4.52 1 96.75 73 SER B CA 1
ATOM 1629 C C . SER B 1 73 ? -7.746 25.609 3.918 1 96.75 73 SER B C 1
ATOM 1631 O O . SER B 1 73 ? -6.566 25.531 4.27 1 96.75 73 SER B O 1
ATOM 1633 N N . VAL B 1 74 ? -8.281 24.828 3.035 1 97.88 74 VAL B N 1
ATOM 1634 C CA . VAL B 1 74 ? -7.52 23.703 2.484 1 97.88 74 VAL B CA 1
ATOM 1635 C C . VAL B 1 74 ? -7.09 24.031 1.056 1 97.88 74 VAL B C 1
ATOM 1637 O O . VAL B 1 74 ? -6.512 23.188 0.367 1 97.88 74 VAL B O 1
ATOM 1640 N N . GLU B 1 75 ? -7.324 25.172 0.524 1 97.5 75 GLU B N 1
ATOM 1641 C CA . GLU B 1 75 ? -7.074 25.547 -0.865 1 97.5 75 GLU B CA 1
ATOM 1642 C C . GLU B 1 75 ? -5.586 25.469 -1.195 1 97.5 75 GLU B C 1
ATOM 1644 O O . GLU B 1 75 ? -5.211 25.141 -2.322 1 97.5 75 GLU B O 1
ATOM 1649 N N . GLU B 1 76 ? -4.727 25.719 -0.221 1 97.19 76 GLU B N 1
ATOM 1650 C CA . GLU B 1 76 ? -3.275 25.734 -0.388 1 97.19 76 GLU B CA 1
ATOM 1651 C C . GLU B 1 76 ? -2.762 24.375 -0.855 1 97.19 76 GLU B C 1
ATOM 1653 O O . GLU B 1 76 ? -1.741 24.297 -1.542 1 97.19 76 GLU B O 1
ATOM 1658 N N . ILE B 1 77 ? -3.533 23.281 -0.469 1 98.38 77 ILE B N 1
ATOM 1659 C CA . ILE B 1 77 ? -3.002 21.953 -0.759 1 98.38 77 ILE B CA 1
ATOM 1660 C C . ILE B 1 77 ? -4.004 21.172 -1.605 1 98.38 77 ILE B C 1
ATOM 1662 O O . ILE B 1 77 ? -3.824 19.969 -1.844 1 98.38 77 ILE B O 1
ATOM 1666 N N . ARG B 1 78 ? -5 21.797 -2.105 1 98.31 78 ARG B N 1
ATOM 1667 C CA . ARG B 1 78 ? -6.07 21.141 -2.848 1 98.31 78 ARG B CA 1
ATOM 1668 C C . ARG B 1 78 ? -5.535 20.484 -4.117 1 98.31 78 ARG B C 1
ATOM 1670 O O . ARG B 1 78 ? -5.879 19.344 -4.426 1 98.31 78 ARG B O 1
ATOM 1677 N N . ILE B 1 79 ? -4.727 21.188 -4.836 1 98.25 79 ILE B N 1
ATOM 1678 C CA . ILE B 1 79 ? -4.184 20.672 -6.094 1 98.25 79 ILE B CA 1
ATOM 1679 C C . ILE B 1 79 ? -3.309 19.453 -5.816 1 98.25 79 ILE B C 1
ATOM 1681 O O . ILE B 1 79 ? -3.373 18.469 -6.543 1 98.25 79 ILE B O 1
ATOM 1685 N N . GLU B 1 80 ? -2.422 19.5 -4.809 1 98.69 80 GLU B N 1
ATOM 1686 C CA . GLU B 1 80 ? -1.556 18.375 -4.441 1 98.69 80 GLU B CA 1
ATOM 1687 C C . GLU B 1 80 ? -2.373 17.141 -4.078 1 98.69 80 GLU B C 1
ATOM 1689 O O . GLU B 1 80 ? -2.078 16.031 -4.539 1 98.69 80 GLU B O 1
ATOM 1694 N N . VAL B 1 81 ? -3.422 17.359 -3.326 1 98.69 81 VAL B N 1
ATOM 1695 C CA . VAL B 1 81 ? -4.262 16.266 -2.84 1 98.69 81 VAL B CA 1
ATOM 1696 C C . VAL B 1 81 ? -4.996 15.625 -4.012 1 98.69 81 VAL B C 1
ATOM 1698 O O . VAL B 1 81 ? -5.07 14.398 -4.098 1 98.69 81 VAL B O 1
ATOM 1701 N N . ASN B 1 82 ? -5.523 16.469 -4.898 1 97.94 82 ASN B N 1
ATOM 1702 C CA . ASN B 1 82 ? -6.223 15.984 -6.086 1 97.94 82 ASN B CA 1
ATOM 1703 C C . ASN B 1 82 ? -5.324 15.094 -6.941 1 97.94 82 ASN B C 1
ATOM 1705 O O . ASN B 1 82 ? -5.785 14.102 -7.508 1 97.94 82 ASN B O 1
ATOM 1709 N N . LYS B 1 83 ? -4.121 15.438 -7.066 1 97.88 83 LYS B N 1
ATOM 1710 C CA . LYS B 1 83 ? -3.17 14.68 -7.875 1 97.88 83 LYS B CA 1
ATOM 1711 C C . LYS B 1 83 ? -2.73 13.406 -7.16 1 97.88 83 LYS B C 1
ATOM 1713 O O . LYS B 1 83 ? -2.592 12.352 -7.789 1 97.88 83 LYS B O 1
ATOM 1718 N N . LEU B 1 84 ? -2.533 13.469 -5.879 1 98.62 84 LEU B N 1
ATOM 1719 C CA . LEU B 1 84 ? -1.993 12.359 -5.102 1 98.62 84 LEU B CA 1
ATOM 1720 C C . LEU B 1 84 ? -3.025 11.242 -4.957 1 98.62 84 LEU B C 1
ATOM 1722 O O . LEU B 1 84 ? -2.678 10.062 -4.992 1 98.62 84 LEU B O 1
ATOM 1726 N N . THR B 1 85 ? -4.324 11.57 -4.824 1 98 85 THR B N 1
ATOM 1727 C CA . THR B 1 85 ? -5.355 10.625 -4.406 1 98 85 THR B CA 1
ATOM 1728 C C . THR B 1 85 ? -5.492 9.484 -5.414 1 98 85 THR B C 1
ATOM 1730 O O . THR B 1 85 ? -5.82 8.359 -5.043 1 98 85 THR B O 1
ATOM 1733 N N . LEU B 1 86 ? -5.164 9.672 -6.625 1 96 86 LEU B N 1
ATOM 1734 C CA . LEU B 1 86 ? -5.355 8.703 -7.695 1 96 86 LEU B CA 1
ATOM 1735 C C . LEU B 1 86 ? -4.34 7.57 -7.586 1 96 86 LEU B C 1
ATOM 1737 O O . LEU B 1 86 ? -4.574 6.469 -8.094 1 96 86 LEU B O 1
ATOM 1741 N N . HIS B 1 87 ? -3.275 7.809 -6.969 1 96.88 87 HIS B N 1
ATOM 1742 C CA . HIS B 1 87 ? -2.137 6.898 -7.039 1 96.88 87 HIS B CA 1
ATOM 1743 C C . HIS B 1 87 ? -2.227 5.816 -5.969 1 96.88 87 HIS B C 1
ATOM 1745 O O . HIS B 1 87 ? -1.396 4.906 -5.93 1 96.88 87 HIS B O 1
ATOM 1751 N N . TYR B 1 88 ? -3.279 5.941 -5.152 1 95.5 88 TYR B N 1
ATOM 1752 C CA . TYR B 1 88 ? -3.561 4.832 -4.25 1 95.5 88 TYR B CA 1
ATOM 1753 C C . TYR B 1 88 ? -3.875 3.561 -5.027 1 95.5 88 TYR B C 1
ATOM 1755 O O . TYR B 1 88 ? -3.359 2.486 -4.707 1 95.5 88 TYR B O 1
ATOM 1763 N N . THR B 1 89 ? -4.633 3.674 -6.035 1 95.31 89 THR B N 1
ATOM 1764 C CA . THR B 1 89 ? -5.098 2.512 -6.785 1 95.31 89 THR B CA 1
ATOM 1765 C C . THR B 1 89 ? -4.258 2.309 -8.039 1 95.31 89 THR B C 1
ATOM 1767 O O . THR B 1 89 ? -3.816 1.194 -8.328 1 95.31 89 THR B O 1
ATOM 1770 N N . ILE B 1 90 ? -3.947 3.389 -8.727 1 96.25 90 ILE B N 1
ATOM 1771 C CA . ILE B 1 90 ? -3.277 3.326 -10.023 1 96.25 90 ILE B CA 1
ATOM 1772 C C . ILE B 1 90 ? -1.873 2.75 -9.844 1 96.25 90 ILE B C 1
ATOM 1774 O O . ILE B 1 90 ? -1.383 2.021 -10.711 1 96.25 90 ILE B O 1
ATOM 1778 N N . SER B 1 91 ? -1.231 2.988 -8.781 1 97.38 91 SER B N 1
ATOM 1779 C CA . SER B 1 91 ? 0.14 2.549 -8.539 1 97.38 91 SER B CA 1
ATOM 1780 C C . SER B 1 91 ? 0.191 1.067 -8.188 1 97.38 91 SER B C 1
ATOM 1782 O O . SER B 1 91 ? 1.266 0.462 -8.18 1 97.38 91 SER B O 1
ATOM 1784 N N . ARG B 1 92 ? -0.955 0.446 -7.957 1 96.88 92 ARG B N 1
ATOM 1785 C CA . ARG B 1 92 ? -0.911 -0.913 -7.426 1 96.88 92 ARG B CA 1
ATOM 1786 C C . ARG B 1 92 ? -1.604 -1.892 -8.367 1 96.88 92 ARG B C 1
ATOM 1788 O O . ARG B 1 92 ? -1.142 -3.02 -8.547 1 96.88 92 ARG B O 1
ATOM 1795 N N . TYR B 1 93 ? -2.691 -1.413 -8.984 1 95.88 93 TYR B N 1
ATOM 1796 C CA . TYR B 1 93 ? -3.545 -2.404 -9.625 1 95.88 93 TYR B CA 1
ATOM 1797 C C . TYR B 1 93 ? -3.508 -2.252 -11.141 1 95.88 93 TYR B C 1
ATOM 1799 O O . TYR B 1 93 ? -3.865 -1.199 -11.68 1 95.88 93 TYR B O 1
ATOM 1807 N N . PRO B 1 94 ? -3.207 -3.324 -11.836 1 95.62 94 PRO B N 1
ATOM 1808 C CA . PRO B 1 94 ? -3.146 -3.293 -13.297 1 95.62 94 PRO B CA 1
ATOM 1809 C C . PRO B 1 94 ? -4.473 -2.879 -13.938 1 95.62 94 PRO B C 1
ATOM 1811 O O . PRO B 1 94 ? -4.48 -2.191 -14.961 1 95.62 94 PRO B O 1
ATOM 1814 N N . ASP B 1 95 ? -5.555 -3.281 -13.367 1 93.25 95 ASP B N 1
ATOM 1815 C CA . ASP B 1 95 ? -6.859 -2.938 -13.93 1 93.25 95 ASP B CA 1
ATOM 1816 C C . ASP B 1 95 ? -7.145 -1.445 -13.773 1 93.25 95 ASP B C 1
ATOM 1818 O O . ASP B 1 95 ? -7.742 -0.828 -14.664 1 93.25 95 ASP B O 1
ATOM 1822 N N . ALA B 1 96 ? -6.738 -0.856 -12.719 1 92.25 96 ALA B N 1
ATOM 1823 C CA . ALA B 1 96 ? -6.895 0.582 -12.508 1 92.25 96 ALA B CA 1
ATOM 1824 C C . ALA B 1 96 ? -5.941 1.37 -13.398 1 92.25 96 ALA B C 1
ATOM 1826 O O . ALA B 1 96 ? -6.297 2.432 -13.922 1 92.25 96 ALA B O 1
ATOM 1827 N N . ALA B 1 97 ? -4.742 0.829 -13.586 1 92.12 97 ALA B N 1
ATOM 1828 C CA . ALA B 1 97 ? -3.701 1.486 -14.375 1 92.12 97 ALA B CA 1
ATOM 1829 C C . ALA B 1 97 ? -3.926 1.269 -15.875 1 92.12 97 ALA B C 1
ATOM 1831 O O . ALA B 1 97 ? -3.322 1.952 -16.703 1 92.12 97 ALA B O 1
ATOM 1832 N N . ASN B 1 98 ? -4.793 0.254 -16.234 1 91.62 98 ASN B N 1
ATOM 1833 C CA . ASN B 1 98 ? -4.969 -0.204 -17.609 1 91.62 98 ASN B CA 1
ATOM 1834 C C . ASN B 1 98 ? -3.641 -0.594 -18.25 1 91.62 98 ASN B C 1
ATOM 1836 O O . ASN B 1 98 ? -3.436 -0.38 -19.453 1 91.62 98 ASN B O 1
ATOM 1840 N N . THR B 1 99 ? -2.658 -0.935 -17.531 1 93.62 99 THR B N 1
ATOM 1841 C CA . THR B 1 99 ? -1.315 -1.412 -17.844 1 93.62 99 THR B CA 1
ATOM 1842 C C . THR B 1 99 ? -0.651 -1.997 -16.594 1 93.62 99 THR B C 1
ATOM 1844 O O . THR B 1 99 ? -1.327 -2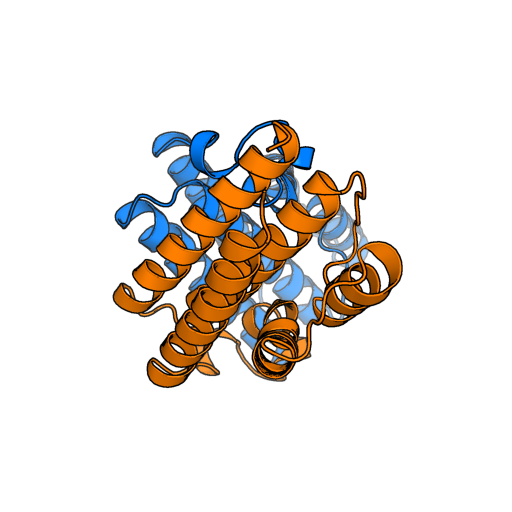.307 -15.617 1 93.62 99 THR B O 1
ATOM 1847 N N . VAL B 1 100 ? 0.61 -2.322 -16.672 1 95.69 100 VAL B N 1
ATOM 1848 C CA . VAL B 1 100 ? 1.369 -2.75 -15.5 1 95.69 100 VAL B CA 1
ATOM 1849 C C . VAL B 1 100 ? 1.849 -1.527 -14.719 1 95.69 100 VAL B C 1
ATOM 1851 O O . VAL B 1 100 ? 2.607 -0.708 -15.242 1 95.69 100 VAL B O 1
ATOM 1854 N N . PRO B 1 101 ? 1.477 -1.357 -13.492 1 94.94 101 PRO B N 1
ATOM 1855 C CA . PRO B 1 101 ? 1.793 -0.151 -12.719 1 94.94 101 PRO B CA 1
ATOM 1856 C C . PRO B 1 101 ? 3.283 0.184 -12.734 1 94.94 101 PRO B C 1
ATOM 1858 O O . PRO B 1 101 ? 3.654 1.354 -12.867 1 94.94 101 PRO B O 1
ATOM 1861 N N . TYR B 1 102 ? 4.098 -0.766 -12.602 1 94.75 102 TYR B N 1
ATOM 1862 C CA . TYR B 1 102 ? 5.527 -0.488 -12.5 1 94.75 102 TYR B CA 1
ATOM 1863 C C . TYR B 1 102 ? 6.051 0.162 -13.773 1 94.75 102 TYR B C 1
ATOM 1865 O O . TYR B 1 102 ? 7.113 0.786 -13.766 1 94.75 102 TYR B O 1
ATOM 1873 N N . SER B 1 103 ? 5.348 0.047 -14.875 1 94.19 103 SER B N 1
ATOM 1874 C CA . SER B 1 103 ? 5.797 0.617 -16.141 1 94.19 103 SER B CA 1
ATOM 1875 C C . SER B 1 103 ? 5.18 1.991 -16.375 1 94.19 103 SER B C 1
ATOM 1877 O O . SER B 1 103 ? 5.555 2.693 -17.328 1 94.19 103 SER B O 1
ATOM 1879 N N . LEU B 1 104 ? 4.332 2.369 -15.562 1 95.19 104 LEU B N 1
ATOM 1880 C CA . LEU B 1 104 ? 3.537 3.572 -15.781 1 95.19 104 LEU B CA 1
ATOM 1881 C C . LEU B 1 104 ? 4.254 4.805 -15.234 1 95.19 104 LEU B C 1
ATOM 1883 O O . LEU B 1 104 ? 3.936 5.934 -15.617 1 95.19 104 LEU B O 1
ATOM 1887 N N . TYR B 1 105 ? 5.18 4.637 -14.344 1 97.12 105 TYR B N 1
ATOM 1888 C CA . TYR B 1 105 ? 5.762 5.75 -13.602 1 97.12 105 TYR B CA 1
ATOM 1889 C C . TYR B 1 105 ? 7.223 5.957 -13.984 1 97.12 105 TYR B C 1
ATOM 1891 O O . TYR B 1 105 ? 7.996 4.996 -14.039 1 97.12 105 TYR B O 1
ATOM 1899 N N . SER B 1 106 ? 7.551 7.199 -14.281 1 97.44 106 SER B N 1
ATOM 1900 C CA . SER B 1 106 ? 8.945 7.59 -14.453 1 97.44 106 SER B CA 1
ATOM 1901 C C . SER B 1 106 ? 9.531 8.133 -13.156 1 97.44 106 SER B C 1
ATOM 1903 O O . SER B 1 106 ? 8.812 8.344 -12.18 1 97.44 106 SER B O 1
ATOM 1905 N N . LYS B 1 107 ? 10.867 8.289 -13.211 1 98 107 LYS B N 1
ATOM 1906 C CA . LYS B 1 107 ? 11.531 8.922 -12.07 1 98 107 LYS B CA 1
ATOM 1907 C C . LYS B 1 107 ? 10.953 10.305 -11.797 1 98 107 LYS B C 1
ATOM 1909 O O . LYS B 1 107 ? 10.711 10.664 -10.648 1 98 107 LYS B O 1
ATOM 1914 N N . GLU B 1 108 ? 10.719 11.062 -12.805 1 98.25 108 GLU B N 1
ATOM 1915 C CA . GLU B 1 108 ? 10.188 12.414 -12.688 1 98.25 108 GLU B CA 1
ATOM 1916 C C . GLU B 1 108 ? 8.789 12.406 -12.07 1 98.25 108 GLU B C 1
ATOM 1918 O O . GLU B 1 108 ? 8.469 13.266 -11.242 1 98.25 108 GLU B O 1
ATOM 1923 N N . ASP B 1 109 ? 7.957 11.422 -12.516 1 98 109 ASP B N 1
ATOM 1924 C CA . ASP B 1 109 ? 6.629 11.281 -11.938 1 98 109 ASP B CA 1
ATOM 1925 C C . ASP B 1 109 ? 6.711 11.086 -10.422 1 98 109 ASP B C 1
ATOM 1927 O O . ASP B 1 109 ? 6.02 11.773 -9.664 1 98 109 ASP B O 1
ATOM 1931 N N . ALA B 1 110 ? 7.539 10.148 -10.047 1 98.44 110 ALA B N 1
ATOM 1932 C CA . ALA B 1 110 ? 7.68 9.805 -8.633 1 98.44 110 ALA B CA 1
ATOM 1933 C C . ALA B 1 110 ? 8.172 11.008 -7.824 1 98.44 110 ALA B C 1
ATOM 1935 O O . ALA B 1 110 ? 7.648 11.281 -6.742 1 98.44 110 ALA B O 1
ATOM 1936 N N . GLU B 1 111 ? 9.148 11.727 -8.344 1 98.75 111 GLU B N 1
ATOM 1937 C CA . GLU B 1 111 ? 9.695 12.891 -7.656 1 98.75 111 GLU B CA 1
ATOM 1938 C C . GLU B 1 111 ? 8.641 13.977 -7.484 1 98.75 111 GLU B C 1
ATOM 1940 O O . GLU B 1 111 ? 8.578 14.633 -6.441 1 98.75 111 GLU B O 1
ATOM 1945 N N . GLU B 1 112 ? 7.914 14.18 -8.484 1 98.69 112 GLU B N 1
ATOM 1946 C CA . GLU B 1 112 ? 6.844 15.172 -8.414 1 98.69 112 GLU B CA 1
ATOM 1947 C C . GLU B 1 112 ? 5.828 14.812 -7.332 1 98.69 112 GLU B C 1
ATOM 1949 O O . GLU B 1 112 ? 5.391 15.672 -6.566 1 98.69 112 GLU B O 1
ATOM 1954 N N . LEU B 1 113 ? 5.426 13.57 -7.301 1 98.75 113 LEU B N 1
ATOM 1955 C CA . LEU B 1 113 ? 4.441 13.125 -6.32 1 98.75 113 LEU B CA 1
ATOM 1956 C C . LEU B 1 113 ? 4.996 13.227 -4.906 1 98.75 113 LEU B C 1
ATOM 1958 O O . LEU B 1 113 ? 4.266 13.57 -3.971 1 98.75 113 LEU B O 1
ATOM 1962 N N . VAL B 1 114 ? 6.305 12.922 -4.746 1 98.88 114 VAL B N 1
ATOM 1963 C CA . VAL B 1 114 ? 6.945 13.07 -3.443 1 98.88 114 VAL B CA 1
ATOM 1964 C C . VAL B 1 114 ? 6.906 14.539 -3.012 1 98.88 114 VAL B C 1
ATOM 1966 O O . VAL B 1 114 ? 6.621 14.836 -1.851 1 98.88 114 VAL B O 1
ATOM 1969 N N . LYS B 1 115 ? 7.176 15.438 -3.934 1 98.88 115 LYS B N 1
ATOM 1970 C CA . LYS B 1 115 ? 7.125 16.875 -3.633 1 98.88 115 LYS B CA 1
ATOM 1971 C C . LYS B 1 115 ? 5.719 17.297 -3.213 1 98.88 115 LYS B C 1
ATOM 1973 O O . LYS B 1 115 ? 5.559 18.109 -2.303 1 98.88 115 LYS B O 1
ATOM 1978 N N . LYS B 1 116 ? 4.758 16.781 -3.914 1 98.88 116 LYS B N 1
ATOM 1979 C CA . LYS B 1 116 ? 3.375 17.094 -3.566 1 98.88 116 LYS B CA 1
ATOM 1980 C C . LYS B 1 116 ? 3.031 16.594 -2.17 1 98.88 116 LYS B C 1
ATOM 1982 O O . LYS B 1 116 ? 2.318 17.25 -1.418 1 98.88 116 LYS B O 1
ATOM 1987 N N . ALA B 1 117 ? 3.465 15.375 -1.838 1 98.94 117 ALA B N 1
ATOM 1988 C CA . ALA B 1 117 ? 3.254 14.836 -0.497 1 98.94 117 ALA B CA 1
ATOM 1989 C C . ALA B 1 117 ? 3.939 15.703 0.557 1 98.94 117 ALA B C 1
ATOM 1991 O O . ALA B 1 117 ? 3.381 15.945 1.63 1 98.94 117 ALA B O 1
ATOM 1992 N N . GLU B 1 118 ? 5.129 16.188 0.248 1 98.88 118 GLU B N 1
ATOM 1993 C CA . GLU B 1 118 ? 5.863 17.062 1.159 1 98.88 118 GLU B CA 1
ATOM 1994 C C . GLU B 1 118 ? 5.082 18.344 1.455 1 98.88 118 GLU B C 1
ATOM 1996 O O . GLU B 1 118 ? 5.035 18.797 2.6 1 98.88 118 GLU B O 1
ATOM 2001 N N . LYS B 1 119 ? 4.539 18.891 0.458 1 98.8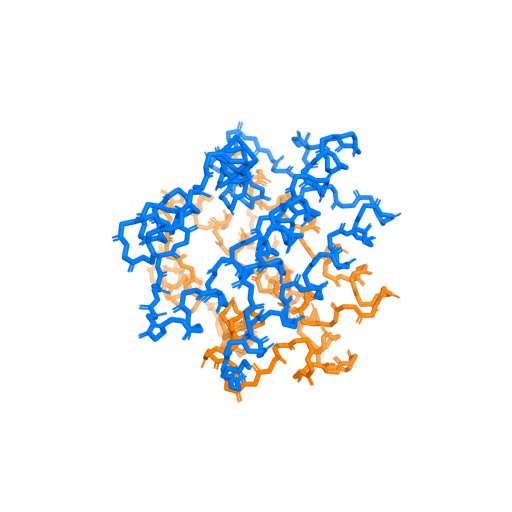8 119 LYS B N 1
ATOM 2002 C CA . LYS B 1 119 ? 3.748 20.109 0.634 1 98.88 119 LYS B CA 1
ATOM 2003 C C . LYS B 1 119 ? 2.557 19.859 1.555 1 98.88 119 LYS B C 1
ATOM 2005 O O . LYS B 1 119 ? 2.246 20.688 2.414 1 98.88 119 LYS B O 1
ATOM 2010 N N . VAL B 1 120 ? 1.887 18.75 1.371 1 98.88 120 VAL B N 1
ATOM 2011 C CA . VAL B 1 120 ? 0.749 18.406 2.217 1 98.88 120 VAL B CA 1
ATOM 2012 C C . VAL B 1 120 ? 1.212 18.234 3.662 1 98.88 120 VAL B C 1
ATOM 2014 O O . VAL B 1 120 ? 0.58 18.75 4.586 1 98.88 120 VAL B O 1
ATOM 2017 N N . ILE B 1 121 ? 2.336 17.531 3.838 1 98.81 121 ILE B N 1
ATOM 2018 C CA . ILE B 1 121 ? 2.859 17.25 5.172 1 98.81 121 ILE B CA 1
ATOM 2019 C C . ILE B 1 121 ? 3.248 18.562 5.855 1 98.81 121 ILE B C 1
ATOM 2021 O O . ILE B 1 121 ? 2.965 18.766 7.039 1 98.81 121 ILE B O 1
ATOM 2025 N N . GLU B 1 122 ? 3.873 19.438 5.121 1 98.56 122 GLU B N 1
ATOM 2026 C CA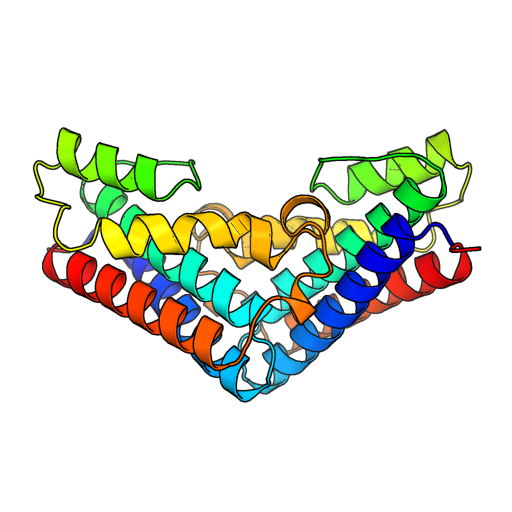 . GLU B 1 122 ? 4.254 20.734 5.672 1 98.56 122 GLU B CA 1
ATOM 2027 C C . GLU B 1 122 ? 3.023 21.531 6.09 1 98.56 122 GLU B C 1
ATOM 2029 O O . GLU B 1 122 ? 3.025 22.188 7.141 1 98.56 122 GLU B O 1
ATOM 2034 N N . TRP B 1 123 ? 2.025 21.562 5.289 1 98.62 123 TRP B N 1
ATOM 2035 C CA . TRP B 1 123 ? 0.782 22.25 5.617 1 98.62 123 TRP B CA 1
ATOM 2036 C C . TRP B 1 123 ? 0.167 21.688 6.895 1 98.62 123 TRP B C 1
ATOM 2038 O O . TRP B 1 123 ? -0.274 22.438 7.766 1 98.62 123 TRP B O 1
ATOM 2048 N N . VAL B 1 124 ? 0.133 20.359 6.996 1 98.56 124 VAL B N 1
ATOM 2049 C CA . VAL B 1 124 ? -0.429 19.719 8.172 1 98.56 124 VAL B CA 1
ATOM 2050 C C . VAL B 1 124 ? 0.39 20.094 9.406 1 98.56 124 VAL B C 1
ATOM 2052 O O . VAL B 1 124 ? -0.17 20.406 10.461 1 98.56 124 VAL B O 1
ATOM 2055 N N . LYS B 1 125 ? 1.71 20.016 9.211 1 97.31 125 LYS B N 1
ATOM 2056 C CA . LYS B 1 125 ? 2.609 20.344 10.312 1 97.31 125 LYS B CA 1
ATOM 2057 C C . LYS B 1 125 ? 2.316 21.734 10.859 1 97.31 125 LYS B C 1
ATOM 2059 O O . LYS B 1 125 ? 2.326 21.953 12.078 1 97.31 125 LYS B O 1
ATOM 2064 N N . ARG B 1 126 ? 2.018 22.641 10.008 1 96.69 126 ARG B N 1
ATOM 2065 C CA . ARG B 1 126 ? 1.723 24.016 10.391 1 96.69 126 ARG B CA 1
ATOM 2066 C C . ARG B 1 126 ? 0.39 24.109 11.133 1 96.69 126 ARG B C 1
ATOM 2068 O O . ARG B 1 126 ? 0.163 25.031 11.906 1 96.69 126 ARG B O 1
ATOM 2075 N N . ASN B 1 127 ? -0.432 23.172 10.883 1 95.75 127 ASN B N 1
ATOM 2076 C CA . ASN B 1 127 ? -1.772 23.234 11.453 1 95.75 127 ASN B CA 1
ATOM 2077 C C . ASN B 1 127 ? -1.925 22.266 12.625 1 95.75 127 ASN B C 1
ATOM 2079 O O . ASN B 1 127 ? -2.975 22.219 13.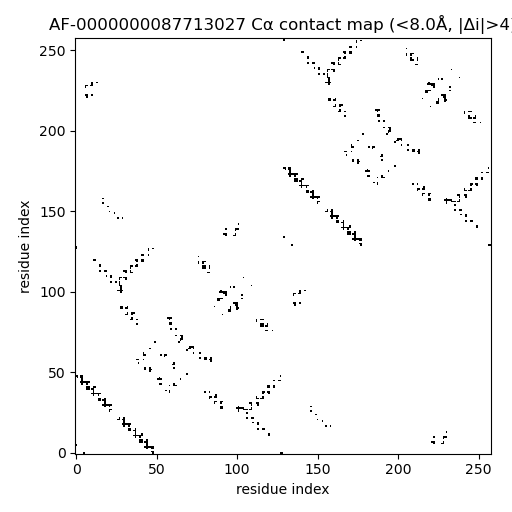266 1 95.75 127 ASN B O 1
ATOM 2083 N N . LEU B 1 128 ? -0.877 21.406 12.758 1 92 128 LEU B N 1
ATOM 2084 C CA . LEU B 1 128 ? -0.859 20.5 13.906 1 92 128 LEU B CA 1
ATOM 2085 C C . LEU B 1 128 ? -0.405 21.234 15.164 1 92 128 LEU B C 1
ATOM 2087 O O . LEU B 1 128 ? 0.57 21.984 15.133 1 92 128 LEU B O 1
ATOM 2091 N N . HIS B 1 129 ? -1.236 21.719 16 1 72.94 129 HIS B N 1
ATOM 2092 C CA . HIS B 1 129 ? -0.984 22.453 17.234 1 72.94 129 HIS B CA 1
ATOM 2093 C C . HIS B 1 129 ? -0.443 21.531 18.328 1 72.94 129 HIS B C 1
ATOM 2095 O O . HIS B 1 129 ? -0.75 20.328 18.344 1 72.94 129 HIS B O 1
#

Solvent-accessible surface area (backbone atoms only — not comparable to full-atom values): 12787 Å² total; per-residue (Å²): 105,48,69,69,19,47,41,30,35,52,42,13,53,50,27,39,52,49,15,54,51,28,47,78,73,68,39,19,16,58,10,31,32,25,11,26,49,13,30,48,30,25,53,48,14,50,37,36,55,73,72,39,87,80,84,76,82,51,40,60,60,54,48,52,48,43,32,69,74,68,66,44,85,54,72,91,43,43,68,41,36,63,63,34,45,56,27,63,48,30,34,68,32,35,80,70,45,75,43,42,19,70,75,71,40,42,68,66,53,22,51,51,41,42,50,34,23,47,53,42,39,52,56,40,55,73,68,52,99,106,46,69,69,20,46,41,28,35,52,40,12,54,51,26,40,51,49,14,56,52,28,47,76,73,67,38,20,15,58,11,30,31,25,12,26,49,13,30,46,30,24,56,47,14,49,36,36,56,74,72,40,88,78,85,74,83,52,39,60,60,52,46,50,48,42,31,71,75,67,67,44,85,54,72,91,42,42,67,42,36,64,63,35,46,55,26,64,49,29,33,68,33,34,80,71,46,74,44,43,19,71,76,72,39,43,71,68,54,22,52,51,40,41,52,35,23,47,52,43,40,52,54,41,56,73,68,51,98

Nearest PDB structures (foldseek):
  1ufb-assembly1_A  TM=9.251E-01  e=1.862E-06  Thermus thermophilus
  1wol-assembly1_A  TM=8.733E-01  e=3.345E-06  Sulfurisphaera tokodaii str. 7
  2hsb-assembly1_A  TM=8.361E-01  e=9.262E-05  Archaeoglobus fulgidus
  1o3u-assembly1_A-2  TM=8.323E-01  e=5.925E-04  Thermotoga maritima
  8ugl-assembly1_4C  TM=3.940E-01  e=2.275E+00  Sus scrofa

Organism: NCBI:txid1293036

Sequence (258 aa):
MREEAEKWFRQALEDLATAKDTITTGHYYASSFWAEQAAEKALKALLIEGGKIERTHDLNALLEIIKEEMGLSVEEIRIEVNKLTLHYTISRYPDAANTVPYSLYSKEDAEELVKKAEKVIEWVKRNLHMREEAEKWFRQALEDLATAKDTITTGHYYASSFWAEQAAEKALKALLIEGGKIERTHDLNALLEIIKEEMGLSVEEIRIEVNKLTLHYTISRYPDAANTVPYSLYSKEDAEELVKKAEKVIEWVKRNLH

InterPro domains:
  IPR007842 HEPN domain [PF05168] (5-126)
  IPR007842 HEPN domain [PS50910] (9-120)
  IPR007842 HEPN domain [SM00748] (9-120)

Foldseek 3Di:
DPPVLVVLLVVLVVLLVVLVVCLVVLQLLSSLQSLLSSLQSLLQSLCVLVVDHDDDSQQLVSLVCCCVPVVDDPVQLNVLSVVSRLSNDCSPDCVSVVHHNSVNGDSVRSVVNSVSSVSSSVVSVVSND/DPPVLVVLLVVLVVLLVVLVVCLVVLQLLSSLQSLLSSLQSLLQSLCVLVVHHDDDSQQLVSLVCCCVPVVDDPVQLNVLSVVSRLSNDCSPDCVSVVHHNSVNGDSVRSVVNSVSSVSSSVVSVVSND

pLDDT: mean 96.88, std 3.05, range [72.94, 98.94]